Protein AF-A0A1V4RWJ4-F1 (afdb_monomer_lite)

Secondary structure (DSSP, 8-state):
----S---HHHHHHHHHHHHHHHHHHHHS-HHHHHHHHHHHHHHHTSSSHHHHHHHHHTSTT-HHHHHHHHHHHHHHHHS-HHHHHHHHHHHHHHHHHHHHHHHTSTTHHHHHHHHHHSS----------HHHHHHHHHHHHHHHHHTTS-HHHHHHHHHHHHHTT-GGGHHHHHGGGTT-GGGHHHHHHHHHHS-PPPTT--HHHHHHHHHHHHHHHHHHHHHHHHH-HHHHHHHHHTPPPPS---S-----

Sequence (253 aa):
MKISQPVDFETFSFIFLLEIIEKQGNESLSGSLREKLNRFIAFLREGENPLARIEDIARLPGTSDLSIFFSDLMDHIKDYPPENVLDQTAENARDFLNLFNELASESDWEKNVLDQLTGEKLEEKAVSFSLIDFIHTEIKQRVARCCETLEAEKQNQIDYFLSRCEKPENIEDLLKPYQEVAELGNETRLLKSLYQLPLKGDGLEEYIQNFYTRIDEFSHSLVQLSRNDPVLFKIFCKLETLPAAAPARLYYS

Structure (mmCIF, N/CA/C/O backbone):
data_AF-A0A1V4RWJ4-F1
#
_entry.id   AF-A0A1V4RWJ4-F1
#
loop_
_atom_site.group_PDB
_atom_site.id
_atom_site.type_symbol
_atom_site.label_atom_id
_atom_site.label_alt_id
_atom_site.label_comp_id
_atom_site.label_asym_id
_atom_site.label_entity_id
_atom_site.label_seq_id
_atom_site.pdbx_PDB_ins_code
_atom_site.Cartn_x
_atom_site.Cartn_y
_atom_site.Cartn_z
_atom_site.occupancy
_atom_site.B_iso_or_equiv
_atom_site.auth_seq_id
_atom_site.auth_comp_id
_atom_site.auth_asym_id
_atom_site.auth_atom_id
_atom_site.pdbx_PDB_model_num
ATOM 1 N N . MET A 1 1 ? -13.343 15.846 25.753 1.00 39.72 1 MET A N 1
ATOM 2 C CA . MET A 1 1 ? -12.504 16.851 25.062 1.00 39.72 1 MET A CA 1
ATOM 3 C C . MET A 1 1 ? -13.110 18.234 25.303 1.00 39.72 1 MET A C 1
ATOM 5 O O . MET A 1 1 ? -14.313 18.373 25.128 1.00 39.72 1 MET A O 1
ATOM 9 N N . LYS A 1 2 ? -12.355 19.242 25.769 1.00 33.75 2 LYS A N 1
ATOM 10 C CA . LYS A 1 2 ? -12.834 20.639 25.729 1.00 33.75 2 LYS A CA 1
ATOM 11 C C . LYS A 1 2 ? -12.570 21.138 24.309 1.00 33.75 2 LYS A C 1
ATOM 13 O O . LYS A 1 2 ? -11.419 21.395 23.983 1.00 33.75 2 LYS A O 1
ATOM 18 N N . ILE A 1 3 ? -13.598 21.203 23.466 1.00 39.00 3 ILE A N 1
ATOM 19 C CA . ILE A 1 3 ? -13.472 21.698 22.089 1.00 39.00 3 ILE A CA 1
ATOM 20 C C . ILE A 1 3 ? -13.256 23.217 22.173 1.00 39.00 3 ILE A C 1
ATOM 22 O O . ILE A 1 3 ? -14.199 23.982 22.349 1.00 39.00 3 ILE A O 1
ATOM 26 N N . SER A 1 4 ? -11.994 23.648 22.177 1.00 46.00 4 SER A N 1
ATOM 27 C CA . SER A 1 4 ? -11.589 25.059 22.285 1.00 46.00 4 SER A CA 1
ATOM 28 C C . SER A 1 4 ? -11.307 25.716 20.931 1.00 46.00 4 SER A C 1
ATOM 30 O O . SER A 1 4 ? -10.891 26.872 20.896 1.00 46.00 4 SER A O 1
ATOM 32 N N . GLN A 1 5 ? -11.513 24.996 19.826 1.00 50.34 5 GLN A N 1
ATOM 33 C CA . GLN A 1 5 ? -11.298 25.472 18.461 1.00 50.34 5 GLN A CA 1
ATOM 34 C C . GLN A 1 5 ? -12.474 25.067 17.559 1.00 50.34 5 GLN A C 1
ATOM 36 O O . GLN A 1 5 ? -13.067 24.013 17.792 1.00 50.34 5 GLN A O 1
ATOM 41 N N . PRO A 1 6 ? -12.838 25.895 16.563 1.00 56.34 6 PRO A N 1
ATOM 42 C CA . PRO A 1 6 ? -13.781 25.492 15.528 1.00 56.34 6 PRO A CA 1
ATOM 43 C C . PRO A 1 6 ? -13.208 24.292 14.764 1.00 56.34 6 PRO A C 1
ATOM 45 O O . PRO A 1 6 ? -12.057 24.327 14.336 1.00 56.34 6 PRO A O 1
ATOM 48 N N . VAL A 1 7 ? -14.010 23.239 14.633 1.00 69.94 7 VAL A N 1
ATOM 49 C CA . VAL A 1 7 ? -13.681 22.023 13.876 1.00 69.94 7 VAL A CA 1
ATOM 50 C C . VAL A 1 7 ? -14.433 22.034 12.548 1.00 69.94 7 VAL A C 1
ATOM 52 O O . VAL A 1 7 ? -15.527 22.601 12.469 1.00 69.94 7 VAL A O 1
ATOM 55 N N . ASP A 1 8 ? -13.843 21.441 11.512 1.00 78.00 8 ASP A N 1
ATOM 56 C CA . ASP A 1 8 ? -14.530 21.203 10.240 1.00 78.00 8 ASP A CA 1
ATOM 57 C C . ASP A 1 8 ? -15.621 20.122 10.381 1.00 78.00 8 ASP A C 1
ATOM 59 O O . ASP A 1 8 ? -15.767 19.472 11.426 1.00 78.00 8 ASP A O 1
ATOM 63 N N . PHE A 1 9 ? -16.459 19.990 9.351 1.00 77.06 9 PHE A N 1
ATOM 64 C CA . PHE A 1 9 ? -17.611 19.088 9.387 1.00 77.06 9 PHE A CA 1
ATOM 65 C C . PHE A 1 9 ? -17.178 17.619 9.419 1.00 77.06 9 PHE A C 1
ATOM 67 O O . PHE A 1 9 ? -17.822 16.796 10.069 1.00 77.06 9 PHE A O 1
ATOM 74 N N . GLU A 1 10 ? -16.066 17.301 8.770 1.00 81.06 10 GLU A N 1
ATOM 75 C CA . GLU A 1 10 ? -15.451 15.985 8.716 1.00 81.06 10 GLU A CA 1
ATOM 76 C C . GLU A 1 10 ? -15.012 15.534 10.108 1.00 81.06 10 GLU A C 1
ATOM 78 O O . GLU A 1 10 ? -15.402 14.466 10.585 1.00 81.06 10 GLU A O 1
ATOM 83 N N . THR A 1 11 ? -14.273 16.393 10.808 1.00 81.38 11 THR A N 1
ATOM 84 C CA . THR A 1 11 ? -13.826 16.156 12.180 1.00 81.38 11 THR A CA 1
ATOM 85 C C . THR A 1 11 ? -15.012 16.062 13.129 1.00 81.38 11 THR A C 1
ATOM 87 O O . THR A 1 11 ? -15.044 15.169 13.978 1.00 81.38 11 THR A O 1
ATOM 90 N N . PHE A 1 12 ? -16.016 16.933 12.980 1.00 81.12 12 PHE A N 1
ATOM 91 C CA . PHE A 1 12 ? -17.246 16.843 13.766 1.00 81.12 12 PHE A CA 1
ATOM 92 C C . PHE A 1 12 ? -17.958 15.501 13.558 1.00 81.12 12 PHE A C 1
ATOM 94 O O . PHE A 1 12 ? -18.267 14.821 14.535 1.00 81.12 12 PHE A O 1
ATOM 101 N N . SER A 1 13 ? -18.187 15.104 12.306 1.00 82.06 13 SER A N 1
ATOM 102 C CA . SER A 1 13 ? -18.925 13.886 11.952 1.00 82.06 13 SER A CA 1
ATOM 103 C C . SER A 1 13 ? -18.198 12.633 12.424 1.00 82.06 13 SER A C 1
ATOM 105 O O . SER A 1 13 ? -18.820 11.724 12.970 1.00 82.06 13 SER A O 1
ATOM 107 N N . PHE A 1 14 ? -16.870 12.613 12.298 1.00 88.06 14 PHE A N 1
ATOM 108 C CA . PHE A 1 14 ? -16.043 11.534 12.817 1.00 88.06 14 PHE A CA 1
ATOM 109 C C . PHE A 1 14 ? -16.141 11.425 14.344 1.00 88.06 14 PHE A C 1
ATOM 111 O O . PHE A 1 14 ? -16.435 10.355 14.871 1.00 88.06 14 PHE A O 1
ATOM 118 N N . ILE A 1 15 ? -15.962 12.533 15.073 1.00 85.94 15 ILE A N 1
ATOM 119 C CA . ILE A 1 15 ? -16.076 12.541 16.540 1.00 85.94 15 ILE A CA 1
ATOM 120 C C . ILE A 1 15 ? -17.481 12.115 16.977 1.00 85.94 15 ILE A C 1
ATOM 122 O O . ILE A 1 15 ? -17.616 11.316 17.906 1.00 85.94 15 ILE A O 1
ATOM 126 N N . PHE A 1 16 ? -18.513 12.610 16.296 1.00 83.94 16 PHE A N 1
ATOM 127 C CA . PHE A 1 16 ? -19.898 12.255 16.570 1.00 83.94 16 PHE A CA 1
ATOM 128 C C . PHE A 1 16 ? -20.143 10.757 16.360 1.00 83.94 16 PHE A C 1
ATOM 130 O O . PHE A 1 16 ? -20.708 10.105 17.237 1.00 83.94 16 PHE A O 1
ATOM 137 N N . LEU A 1 17 ? -19.632 10.168 15.273 1.00 90.94 17 LEU A N 1
ATOM 138 C CA . LEU A 1 17 ? -19.678 8.721 15.073 1.00 90.94 17 LEU A CA 1
ATOM 139 C C . LEU A 1 17 ? -19.013 7.971 16.235 1.00 90.94 17 LEU A C 1
ATOM 141 O O . LEU A 1 17 ? -19.603 7.028 16.758 1.00 90.94 17 LEU A O 1
ATOM 145 N N . LEU A 1 18 ? -17.825 8.394 16.677 1.00 91.88 18 LEU A N 1
ATOM 146 C CA . LEU A 1 18 ? -17.135 7.753 17.802 1.00 91.88 18 LEU A CA 1
ATOM 147 C C . LEU A 1 18 ? -17.950 7.807 19.101 1.00 91.88 18 LEU A C 1
ATOM 149 O O . LEU A 1 18 ? -17.935 6.851 19.871 1.00 91.88 18 LEU A O 1
ATOM 153 N N . GLU A 1 19 ? -18.667 8.902 19.364 1.00 88.00 19 GLU A N 1
ATOM 154 C CA . GLU A 1 19 ? -19.597 8.995 20.499 1.00 88.00 19 GLU A CA 1
ATOM 155 C C . GLU A 1 19 ? -20.757 8.001 20.381 1.00 88.00 19 GLU A C 1
ATOM 157 O O . GLU A 1 19 ? -21.121 7.352 21.367 1.00 88.00 19 GLU A O 1
ATOM 162 N N . ILE A 1 20 ? -21.321 7.840 19.182 1.00 91.19 20 ILE A N 1
ATOM 163 C CA . ILE A 1 20 ? -22.395 6.872 18.943 1.00 91.19 20 ILE A CA 1
ATOM 164 C C . ILE A 1 20 ? -21.881 5.433 19.076 1.00 91.19 20 ILE A C 1
ATOM 166 O O . ILE A 1 20 ? -22.548 4.625 19.726 1.00 91.19 20 ILE A O 1
ATOM 170 N N . ILE A 1 21 ? -20.698 5.119 18.538 1.00 94.69 21 ILE A N 1
ATOM 171 C CA . ILE A 1 21 ? -20.039 3.814 18.699 1.00 94.69 21 ILE A CA 1
ATOM 172 C C . ILE A 1 21 ? -19.807 3.518 20.182 1.00 94.69 21 ILE A C 1
ATOM 174 O O . ILE A 1 21 ? -20.179 2.447 20.657 1.00 94.69 21 ILE A O 1
ATOM 178 N N . GLU A 1 22 ? -19.228 4.460 20.931 1.00 93.19 22 GLU A N 1
ATOM 179 C CA . GLU A 1 22 ? -18.964 4.301 22.365 1.00 93.19 22 GLU A CA 1
ATOM 180 C C . GLU A 1 22 ? -20.259 4.017 23.131 1.00 93.19 22 GLU A C 1
ATOM 182 O O . GLU A 1 22 ? -20.331 3.088 23.939 1.00 93.19 22 GLU A O 1
ATOM 187 N N . LYS A 1 23 ? -21.318 4.785 22.852 1.00 92.31 23 LYS A N 1
ATOM 188 C CA . LYS A 1 23 ? -22.624 4.596 23.482 1.00 92.31 23 LYS A CA 1
ATOM 189 C C . LYS A 1 23 ? -23.214 3.220 23.161 1.00 92.31 23 LYS A C 1
ATOM 191 O O . LYS A 1 23 ? -23.555 2.482 24.083 1.00 92.31 23 LYS A O 1
ATOM 196 N N . GLN A 1 24 ? -23.305 2.861 21.880 1.00 94.31 24 GLN A N 1
ATOM 197 C CA . GLN A 1 24 ? -23.876 1.581 21.450 1.00 94.31 24 GLN A CA 1
ATOM 198 C C . GLN A 1 24 ? -23.046 0.389 21.955 1.00 94.31 24 GLN A C 1
ATOM 200 O O . GLN A 1 24 ? -23.603 -0.616 22.401 1.00 94.31 24 GLN A O 1
ATOM 205 N N . GLY A 1 25 ? -21.717 0.496 21.956 1.00 92.44 25 GLY A N 1
ATOM 206 C CA . GLY A 1 25 ? -20.817 -0.541 22.457 1.00 92.44 25 GLY A CA 1
ATOM 207 C C . GLY A 1 25 ? -20.915 -0.738 23.972 1.00 92.44 25 GLY A C 1
ATOM 208 O O . GLY A 1 25 ? -20.915 -1.871 24.455 1.00 92.44 25 GLY A O 1
ATOM 209 N N . ASN A 1 26 ? -21.096 0.345 24.735 1.00 90.88 26 ASN A N 1
ATOM 210 C CA . ASN A 1 26 ? -21.364 0.273 26.175 1.00 90.88 26 ASN A CA 1
ATOM 211 C C . ASN A 1 26 ? -22.711 -0.399 26.504 1.00 90.88 26 ASN A C 1
ATOM 213 O O . ASN A 1 26 ? -22.878 -0.931 27.603 1.00 90.88 26 ASN A O 1
ATOM 217 N N . GLU A 1 27 ? -23.670 -0.399 25.582 1.00 91.19 27 GLU A N 1
ATOM 218 C CA . GLU A 1 27 ? -24.966 -1.067 25.754 1.00 91.19 27 GLU A CA 1
ATOM 219 C C . GLU A 1 27 ? -24.931 -2.540 25.306 1.00 91.19 27 GLU A C 1
ATOM 221 O O . GLU A 1 27 ? -25.626 -3.368 25.895 1.00 91.19 27 GLU A O 1
ATOM 226 N N . SER A 1 28 ? -24.103 -2.885 24.313 1.00 88.88 28 SER A N 1
ATOM 227 C CA . SER A 1 28 ? -24.157 -4.181 23.613 1.00 88.88 28 SER A CA 1
ATOM 228 C C . SER A 1 28 ? -22.991 -5.141 23.887 1.00 88.88 28 SER A C 1
ATOM 230 O O . SER A 1 28 ? -23.182 -6.355 23.814 1.00 88.88 28 SER A O 1
ATOM 232 N N . LEU A 1 29 ? -21.797 -4.647 24.230 1.00 88.50 29 LEU A N 1
ATOM 233 C CA . LEU A 1 29 ? -20.597 -5.481 24.371 1.00 88.50 29 LEU A CA 1
ATOM 234 C C . LEU A 1 29 ? -20.357 -5.941 25.816 1.00 88.50 29 LEU A C 1
ATOM 236 O O . LEU A 1 29 ? -20.719 -5.269 26.792 1.00 88.50 29 LEU A O 1
ATOM 240 N N . SER A 1 30 ? -19.680 -7.088 25.945 1.00 87.00 30 SER A N 1
ATOM 241 C CA . SER A 1 30 ? -19.214 -7.638 27.225 1.00 87.00 30 SER A CA 1
ATOM 242 C C . SER A 1 30 ? -18.157 -6.737 27.882 1.00 87.00 30 SER A C 1
ATOM 244 O O . SER A 1 30 ? -17.512 -5.941 27.207 1.00 87.00 30 SER A O 1
ATOM 246 N N . GLY A 1 31 ? -17.950 -6.856 29.201 1.00 83.94 31 GLY A N 1
ATOM 247 C CA . GLY A 1 31 ? -17.072 -5.949 29.962 1.00 83.94 31 GLY A CA 1
ATOM 248 C C . GLY A 1 31 ? -15.647 -5.828 29.405 1.00 83.94 31 GLY A C 1
ATOM 249 O O . GLY A 1 31 ? -15.180 -4.719 29.171 1.00 83.94 31 GLY A O 1
ATOM 250 N N . SER A 1 32 ? -14.992 -6.954 29.101 1.00 83.69 32 SER A N 1
ATOM 251 C CA . SER A 1 32 ? -13.637 -6.941 28.528 1.00 83.69 32 SER A CA 1
ATOM 252 C C . SER A 1 32 ? -13.605 -6.318 27.128 1.00 83.69 32 SER A C 1
ATOM 254 O O . SER A 1 32 ? -12.740 -5.499 26.831 1.00 83.69 32 SER A O 1
ATOM 256 N N . LEU A 1 33 ? -14.568 -6.658 26.268 1.00 84.94 33 LEU A N 1
ATOM 257 C CA . LEU A 1 33 ? -14.615 -6.131 24.904 1.00 84.94 33 LEU A CA 1
ATOM 258 C C . LEU A 1 33 ? -14.965 -4.634 24.872 1.00 84.94 33 LEU A C 1
ATOM 260 O O . LEU A 1 33 ? -14.441 -3.881 24.058 1.00 84.94 33 LEU A O 1
ATOM 264 N N . ARG A 1 34 ? -15.793 -4.189 25.814 1.00 89.44 34 ARG A N 1
ATOM 265 C CA . ARG A 1 34 ? -16.132 -2.784 26.038 1.00 89.44 34 ARG A CA 1
ATOM 266 C C . ARG A 1 34 ? -14.928 -1.963 26.491 1.00 89.44 34 ARG A C 1
ATOM 268 O O . ARG A 1 34 ? -14.715 -0.872 25.979 1.00 89.44 34 ARG A O 1
ATOM 275 N N . GLU A 1 35 ? -14.123 -2.473 27.421 1.00 85.31 35 GLU A N 1
ATOM 276 C CA . GLU A 1 35 ? -12.886 -1.799 27.843 1.00 85.31 35 GLU A CA 1
ATOM 277 C C . GLU A 1 35 ? -11.916 -1.616 26.670 1.00 85.31 35 GLU A C 1
ATOM 279 O O . GLU A 1 35 ? -11.331 -0.544 26.505 1.00 85.31 35 GLU A O 1
ATOM 284 N N . LYS A 1 36 ? -11.796 -2.638 25.817 1.00 84.19 36 LYS A N 1
ATOM 285 C CA . LYS A 1 36 ? -10.998 -2.584 24.586 1.00 84.19 36 LYS A CA 1
ATOM 286 C C . LYS A 1 36 ? -11.522 -1.540 23.607 1.00 84.19 36 LYS A C 1
ATOM 288 O O . LYS A 1 36 ? -10.743 -0.725 23.120 1.00 84.19 36 LYS A O 1
ATOM 293 N N . LEU A 1 37 ? -12.831 -1.534 23.362 1.00 89.44 37 LEU A N 1
ATOM 294 C CA . LEU A 1 37 ? -13.477 -0.536 22.516 1.00 89.44 37 LEU A CA 1
ATOM 295 C C . LEU A 1 37 ? -13.203 0.881 23.031 1.00 89.44 37 LEU A C 1
ATOM 297 O O . LEU A 1 37 ? -12.791 1.747 22.268 1.00 89.44 37 LEU A O 1
ATOM 301 N N . ASN A 1 38 ? -13.374 1.114 24.331 1.00 88.69 38 ASN A N 1
ATOM 302 C CA . ASN A 1 38 ? -13.175 2.435 24.921 1.00 88.69 38 ASN A CA 1
ATOM 303 C C . ASN A 1 38 ? -11.711 2.894 24.814 1.00 88.69 38 ASN A C 1
ATOM 305 O O . ASN A 1 38 ? -11.460 4.063 24.528 1.00 88.69 38 ASN A O 1
ATOM 309 N N . ARG A 1 39 ? -10.741 1.980 24.972 1.00 86.00 39 ARG A N 1
ATOM 310 C CA . ARG A 1 39 ? -9.314 2.253 24.710 1.00 86.00 39 ARG A CA 1
ATOM 311 C C . ARG A 1 39 ? -9.067 2.631 23.247 1.00 86.00 39 ARG A C 1
ATOM 313 O O . ARG A 1 39 ? -8.374 3.609 22.983 1.00 86.00 39 ARG A O 1
ATOM 320 N N . PHE A 1 40 ? -9.665 1.898 22.312 1.00 87.94 40 PHE A N 1
ATOM 321 C CA . PHE A 1 40 ? -9.550 2.165 20.878 1.00 87.94 40 PHE A CA 1
ATOM 322 C C . PHE A 1 40 ? -10.163 3.520 20.481 1.00 87.94 40 PHE A C 1
ATOM 324 O O . PHE A 1 40 ? -9.548 4.306 19.764 1.00 87.94 40 PHE A O 1
ATOM 331 N N . ILE A 1 41 ? -11.345 3.846 21.008 1.00 89.94 41 ILE A N 1
ATOM 332 C CA . ILE A 1 41 ? -12.005 5.137 20.777 1.00 89.94 41 ILE A CA 1
ATOM 333 C C . ILE A 1 41 ? -11.206 6.288 21.391 1.00 89.94 41 ILE A C 1
ATOM 335 O O . ILE A 1 41 ? -11.093 7.350 20.778 1.00 89.94 41 ILE A O 1
ATOM 339 N N . ALA A 1 42 ? -10.642 6.099 22.587 1.00 86.56 42 ALA A N 1
ATOM 340 C CA . ALA A 1 42 ? -9.780 7.100 23.207 1.00 86.56 42 ALA A CA 1
ATOM 341 C C . ALA A 1 42 ? -8.569 7.411 22.317 1.00 86.56 42 ALA A C 1
ATOM 343 O O . ALA A 1 42 ? -8.324 8.579 22.026 1.00 86.56 42 ALA A O 1
ATOM 344 N N . PHE A 1 43 ? -7.901 6.378 21.794 1.00 86.50 43 PHE A N 1
ATOM 345 C CA . PHE A 1 43 ? -6.808 6.531 20.834 1.00 86.50 43 PHE A CA 1
ATOM 346 C C . PHE A 1 43 ? -7.225 7.354 19.599 1.00 86.50 43 PHE A C 1
ATOM 348 O O . PHE A 1 43 ? -6.561 8.330 19.242 1.00 86.50 43 PHE A O 1
ATOM 355 N N . LEU A 1 44 ? -8.366 7.021 18.985 1.00 87.69 44 LEU A N 1
ATOM 356 C CA . LEU A 1 44 ? -8.883 7.743 17.817 1.00 87.69 44 LEU A CA 1
ATOM 357 C C . LEU A 1 44 ? -9.182 9.222 18.105 1.00 87.69 44 LEU A C 1
ATOM 359 O O . LEU A 1 44 ? -9.013 10.070 17.231 1.00 87.69 44 LEU A O 1
ATOM 363 N N . ARG A 1 45 ? -9.599 9.553 19.331 1.00 84.50 45 ARG A N 1
ATOM 364 C CA . ARG A 1 45 ? -9.896 10.933 19.753 1.00 84.50 45 ARG A CA 1
ATOM 365 C C . ARG A 1 45 ? -8.657 11.766 20.071 1.00 84.50 45 ARG A C 1
ATOM 367 O O . ARG A 1 45 ? -8.751 12.988 20.102 1.00 84.50 45 ARG A O 1
ATOM 374 N N . GLU A 1 46 ? -7.516 11.139 20.336 1.00 80.38 46 GLU A N 1
ATOM 375 C CA . GLU A 1 46 ? -6.274 11.830 20.703 1.00 80.38 46 GLU A CA 1
ATOM 376 C C . GLU A 1 46 ? -5.488 12.354 19.488 1.00 80.38 46 GLU A C 1
ATOM 378 O O . GLU A 1 46 ? -4.386 12.876 19.644 1.00 80.38 46 GLU A O 1
ATOM 383 N N . GLY A 1 47 ? -5.982 12.161 18.262 1.00 68.69 47 GLY A N 1
ATOM 384 C CA . GLY A 1 47 ? -5.321 12.619 17.034 1.00 68.69 47 GLY A CA 1
ATOM 385 C C . GLY A 1 47 ? -5.444 14.111 16.772 1.00 68.69 47 GLY A C 1
ATOM 386 O O . GLY A 1 47 ? -6.394 14.747 17.216 1.00 68.69 47 GLY A O 1
ATOM 387 N N . GLU A 1 48 ? -4.507 14.656 15.992 1.00 71.75 48 GLU A N 1
ATOM 388 C CA . GLU A 1 48 ? -4.633 16.019 15.456 1.00 71.75 48 GLU A CA 1
ATOM 389 C C . GLU A 1 48 ? -5.808 16.128 14.473 1.00 71.75 48 GLU A C 1
ATOM 391 O O . GLU A 1 48 ? -6.493 17.147 14.441 1.00 71.75 48 GLU A O 1
ATOM 396 N N . ASN A 1 49 ? -6.060 15.070 13.693 1.00 80.50 49 ASN A N 1
ATOM 397 C CA . ASN A 1 49 ? -7.205 14.944 12.797 1.00 80.50 49 ASN A CA 1
ATOM 398 C C . ASN A 1 49 ? -7.601 13.458 12.610 1.00 80.50 49 ASN A C 1
ATOM 400 O O . ASN A 1 49 ? -6.787 12.573 12.905 1.00 80.50 49 ASN A O 1
ATOM 404 N N . PRO A 1 50 ? -8.823 13.167 12.115 1.00 81.94 50 PRO A N 1
ATOM 405 C CA . PRO A 1 50 ? -9.296 11.798 11.896 1.00 81.94 50 PRO A CA 1
ATOM 406 C C . PRO A 1 50 ? -8.396 10.957 10.984 1.00 81.94 50 PRO A C 1
ATOM 408 O O . PRO A 1 50 ? -8.094 9.812 11.308 1.00 81.94 50 PRO A O 1
ATOM 411 N N . LEU A 1 51 ? -7.924 11.530 9.871 1.00 85.75 51 LEU A N 1
ATOM 412 C CA . LEU A 1 51 ? -7.137 10.809 8.864 1.00 85.75 51 LEU A CA 1
ATOM 413 C C . LEU A 1 51 ? -5.801 10.318 9.425 1.00 85.75 51 LEU A C 1
ATOM 415 O O . LEU A 1 51 ? -5.446 9.165 9.214 1.00 85.75 51 LEU A O 1
ATOM 419 N N . ALA A 1 52 ? -5.111 11.141 10.217 1.00 83.44 52 ALA A N 1
ATOM 420 C CA . ALA A 1 52 ? -3.854 10.762 10.856 1.00 83.44 52 ALA A CA 1
ATOM 421 C C . ALA A 1 52 ? -4.014 9.518 11.748 1.00 83.44 52 ALA A C 1
ATOM 423 O O . ALA A 1 52 ? -3.162 8.634 11.749 1.00 83.44 52 ALA A O 1
ATOM 424 N N . ARG A 1 53 ? -5.134 9.404 12.474 1.00 85.19 53 ARG A N 1
ATOM 425 C CA . ARG A 1 53 ? -5.406 8.228 13.317 1.00 85.19 53 ARG A CA 1
ATOM 426 C C . ARG A 1 53 ? -5.822 7.004 12.519 1.00 85.19 53 ARG A C 1
ATOM 428 O O . ARG A 1 53 ? -5.469 5.892 12.902 1.00 85.19 53 ARG A O 1
ATOM 435 N N . ILE A 1 54 ? -6.536 7.195 11.416 1.00 86.69 54 ILE A N 1
ATOM 436 C CA . ILE A 1 54 ? -6.867 6.110 10.486 1.00 86.69 54 ILE A CA 1
ATOM 437 C C . ILE A 1 54 ? -5.586 5.557 9.846 1.00 86.69 54 ILE A C 1
ATOM 439 O O . ILE A 1 54 ? -5.421 4.342 9.769 1.00 86.69 54 ILE A O 1
ATOM 443 N N . GLU A 1 55 ? -4.642 6.424 9.472 1.00 85.00 55 GLU A N 1
ATOM 444 C CA . GLU A 1 55 ? -3.321 6.015 8.984 1.00 85.00 55 GLU A CA 1
ATOM 445 C C . GLU A 1 55 ? -2.516 5.253 10.040 1.00 85.00 55 GLU A C 1
ATOM 447 O O . GLU A 1 55 ? -1.908 4.231 9.722 1.00 85.00 55 GLU A O 1
ATOM 452 N N . ASP A 1 56 ? -2.519 5.717 11.294 1.00 84.19 56 ASP A N 1
ATOM 453 C CA . ASP A 1 56 ? -1.862 5.003 12.393 1.00 84.19 56 ASP A CA 1
ATOM 454 C C . ASP A 1 56 ? -2.443 3.589 12.554 1.00 84.19 56 ASP A C 1
ATOM 456 O O . ASP A 1 56 ? -1.691 2.628 12.719 1.00 84.19 56 ASP A O 1
ATOM 460 N N . ILE A 1 57 ? -3.770 3.443 12.444 1.00 85.19 57 ILE A N 1
ATOM 461 C CA . ILE A 1 57 ? -4.438 2.136 12.457 1.00 85.19 57 ILE A CA 1
ATOM 462 C C . ILE A 1 57 ? -4.005 1.299 11.256 1.00 85.19 57 ILE A C 1
ATOM 464 O O . ILE A 1 57 ? -3.689 0.130 11.442 1.00 85.19 57 ILE A O 1
ATOM 468 N N . ALA A 1 58 ? -3.953 1.863 10.047 1.00 84.88 58 ALA A N 1
ATOM 469 C CA . ALA A 1 58 ? -3.595 1.138 8.823 1.00 84.88 58 ALA A CA 1
ATOM 470 C C . ALA A 1 58 ? -2.179 0.533 8.862 1.00 84.88 58 ALA A C 1
ATOM 472 O O . ALA A 1 58 ? -1.887 -0.436 8.162 1.00 84.88 58 ALA A O 1
ATOM 473 N N . ARG A 1 59 ? -1.285 1.101 9.679 1.00 80.81 59 ARG A N 1
ATOM 474 C CA . ARG A 1 59 ? 0.093 0.618 9.853 1.00 80.81 59 ARG A CA 1
ATOM 475 C C . ARG A 1 59 ? 0.195 -0.606 10.763 1.00 80.81 59 ARG A C 1
ATOM 477 O O . ARG A 1 59 ? 1.259 -1.227 10.809 1.00 80.81 59 ARG A O 1
ATOM 484 N N . LEU A 1 60 ? -0.865 -0.950 11.494 1.00 79.31 60 LEU A N 1
ATOM 485 C CA . LEU A 1 60 ? -0.859 -2.087 12.405 1.00 79.31 60 LEU A CA 1
ATOM 486 C C . LEU A 1 60 ? -1.258 -3.384 11.677 1.00 79.31 60 LEU A C 1
ATOM 488 O O . LEU A 1 60 ? -2.165 -3.396 10.846 1.00 79.31 60 LEU A O 1
ATOM 492 N N . PRO A 1 61 ? -0.594 -4.515 11.962 1.00 73.94 61 PRO A N 1
ATOM 493 C CA . PRO A 1 61 ? -1.027 -5.802 11.432 1.00 73.94 61 PRO A CA 1
ATOM 494 C C . PRO A 1 61 ? -2.426 -6.180 11.943 1.00 73.94 61 PRO A C 1
ATOM 496 O O . PRO A 1 61 ? -2.689 -6.109 13.142 1.00 73.94 61 PRO A O 1
ATOM 499 N N . GLY A 1 62 ? -3.302 -6.639 11.043 1.00 77.19 62 GLY A N 1
ATOM 500 C CA . GLY A 1 62 ? -4.637 -7.140 11.405 1.00 77.19 62 GLY A CA 1
ATOM 501 C C . GLY A 1 62 ? -5.699 -6.060 11.636 1.00 77.19 62 GLY A C 1
ATOM 502 O O . GLY A 1 62 ? -6.755 -6.346 12.189 1.00 77.19 62 GLY A O 1
ATOM 503 N N . THR A 1 63 ? -5.443 -4.815 11.237 1.00 83.12 63 THR A N 1
ATOM 504 C CA . THR A 1 63 ? -6.399 -3.694 11.338 1.00 83.12 63 THR A CA 1
ATOM 505 C C . THR A 1 63 ? -6.779 -3.112 9.976 1.00 83.12 63 THR A C 1
ATOM 507 O O . THR A 1 63 ? -7.409 -2.053 9.925 1.00 83.12 63 THR A O 1
ATOM 510 N N . SER A 1 64 ? -6.436 -3.799 8.876 1.00 83.31 64 SER A N 1
ATOM 511 C CA . SER A 1 64 ? -6.750 -3.370 7.504 1.00 83.31 64 SER A CA 1
ATOM 512 C C . SER A 1 64 ? -8.222 -3.014 7.357 1.00 83.31 64 SER A C 1
ATOM 514 O O . SER A 1 64 ? -8.545 -1.929 6.887 1.00 83.31 64 SER A O 1
ATOM 516 N N . ASP A 1 65 ? -9.104 -3.871 7.855 1.00 86.19 65 ASP A N 1
ATOM 517 C CA . ASP A 1 65 ? -10.544 -3.733 7.649 1.00 86.19 65 ASP A CA 1
ATOM 518 C C . ASP A 1 65 ? -11.109 -2.543 8.432 1.00 86.19 65 ASP A C 1
ATOM 520 O O . ASP A 1 65 ? -11.975 -1.830 7.935 1.00 86.19 65 ASP A O 1
ATOM 524 N N . LEU A 1 66 ? -10.552 -2.254 9.615 1.00 89.12 66 LEU A N 1
ATOM 525 C CA . LEU A 1 66 ? -10.893 -1.053 10.385 1.00 89.12 66 LEU A CA 1
ATOM 526 C C . LEU A 1 66 ? -10.417 0.213 9.674 1.00 89.12 66 LEU A C 1
ATOM 528 O O . LEU A 1 66 ? -11.144 1.202 9.635 1.00 89.12 66 LEU A O 1
ATOM 532 N N . SER A 1 67 ? -9.203 0.191 9.115 1.00 88.75 67 SER A N 1
ATOM 533 C CA . SER A 1 67 ? -8.684 1.340 8.372 1.00 88.75 67 SER A CA 1
ATOM 534 C C . SER A 1 67 ? -9.487 1.606 7.100 1.00 88.75 67 SER A C 1
ATOM 536 O O . SER A 1 67 ? -9.856 2.750 6.863 1.00 88.75 67 SER A O 1
ATOM 538 N N . ILE A 1 68 ? -9.849 0.556 6.354 1.00 87.69 68 ILE A N 1
ATOM 539 C CA . ILE A 1 68 ? -10.695 0.645 5.158 1.00 87.69 68 ILE A CA 1
ATOM 540 C C . ILE A 1 68 ? -12.070 1.193 5.538 1.00 87.69 68 ILE A C 1
ATOM 542 O O . ILE A 1 68 ? -12.509 2.171 4.946 1.00 87.69 68 ILE A O 1
ATOM 546 N N . PHE A 1 69 ? -12.701 0.641 6.581 1.00 92.50 69 PHE A N 1
ATOM 547 C CA . PHE A 1 69 ? -13.999 1.113 7.062 1.00 92.50 69 PHE A CA 1
ATOM 548 C C . PHE A 1 69 ? -13.995 2.621 7.345 1.00 92.50 69 PHE A C 1
ATOM 550 O O . PHE A 1 69 ? -14.880 3.349 6.896 1.00 92.50 69 PHE A O 1
ATOM 557 N N . PHE A 1 70 ? -12.995 3.112 8.082 1.00 91.88 70 PHE A N 1
ATOM 558 C CA . PHE A 1 70 ? -12.928 4.535 8.394 1.00 91.88 70 PHE A CA 1
ATOM 559 C C . PHE A 1 70 ? -12.530 5.395 7.191 1.00 91.88 70 PHE A C 1
ATOM 561 O O . PHE A 1 70 ? -13.030 6.510 7.082 1.00 91.88 70 PHE A O 1
ATOM 568 N N . SER A 1 71 ? -11.669 4.913 6.292 1.00 88.75 71 SER A N 1
ATOM 569 C CA . SER A 1 71 ? -11.344 5.617 5.047 1.00 88.75 71 SER A CA 1
ATOM 570 C C . SER A 1 71 ? -12.579 5.794 4.164 1.00 88.75 71 SER A C 1
ATOM 572 O O . SER A 1 71 ? -12.892 6.924 3.794 1.00 88.75 71 SER A O 1
ATOM 574 N N . ASP A 1 72 ? -13.333 4.719 3.927 1.00 88.75 72 ASP A N 1
ATOM 575 C CA . ASP A 1 72 ? -14.566 4.748 3.133 1.00 88.75 72 ASP A CA 1
ATOM 576 C C . ASP A 1 72 ? -15.605 5.690 3.756 1.00 88.75 72 ASP A C 1
ATOM 578 O O . ASP A 1 72 ? -16.263 6.468 3.063 1.00 88.75 72 ASP A O 1
ATOM 582 N N . LEU A 1 73 ? -15.7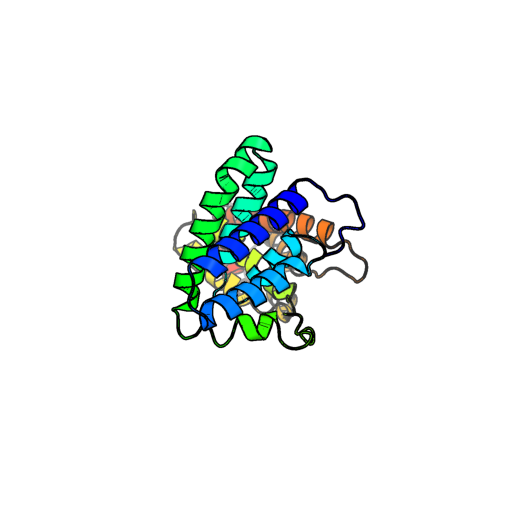23 5.674 5.088 1.00 90.06 73 LEU A N 1
ATOM 583 C CA . LEU A 1 73 ? -16.584 6.597 5.818 1.00 90.06 73 LEU A 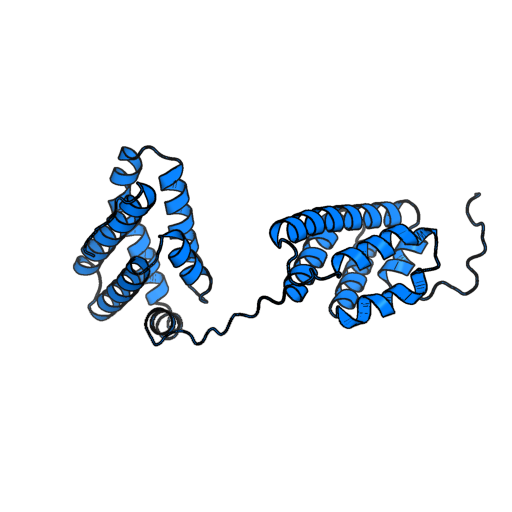CA 1
ATOM 584 C C . LEU A 1 73 ? -16.140 8.056 5.636 1.00 90.06 73 LEU A C 1
ATOM 586 O O . LEU A 1 73 ? -16.979 8.926 5.415 1.00 90.06 73 LEU A O 1
ATOM 590 N N . MET A 1 74 ? -14.841 8.347 5.733 1.00 89.88 74 MET A N 1
ATOM 591 C CA . MET A 1 74 ? -14.325 9.707 5.559 1.00 89.88 74 MET A CA 1
ATOM 592 C C . MET A 1 74 ? -14.550 10.231 4.141 1.00 89.88 74 MET A C 1
ATOM 594 O O . MET A 1 74 ? -14.825 11.420 3.976 1.00 89.88 74 MET A O 1
ATOM 598 N N . ASP A 1 75 ? -14.478 9.366 3.133 1.00 87.00 75 ASP A N 1
ATOM 599 C CA . ASP A 1 75 ? -14.803 9.732 1.756 1.00 87.00 75 ASP A CA 1
ATOM 600 C C . ASP A 1 75 ? -16.313 9.951 1.581 1.00 87.00 75 ASP A C 1
ATOM 602 O O . ASP A 1 75 ? -16.729 10.961 1.012 1.00 87.00 75 ASP A O 1
ATOM 606 N N . HIS A 1 76 ? -17.152 9.115 2.201 1.00 85.00 76 HIS A N 1
ATOM 607 C CA . HIS A 1 76 ? -18.600 9.338 2.243 1.00 85.00 76 HIS A CA 1
ATOM 608 C C . HIS A 1 76 ? -18.953 10.687 2.895 1.00 85.00 76 HIS A C 1
ATOM 610 O O . HIS A 1 76 ? -19.795 11.425 2.389 1.00 85.00 76 HIS A O 1
ATOM 616 N N . ILE A 1 77 ? -18.295 11.058 3.997 1.00 83.19 77 ILE A N 1
ATOM 617 C CA . ILE A 1 77 ? -18.551 12.336 4.677 1.00 83.19 77 ILE A CA 1
ATOM 618 C C . ILE A 1 77 ? -18.256 13.537 3.759 1.00 83.19 77 ILE A C 1
ATOM 620 O O . ILE A 1 77 ? -18.945 14.552 3.854 1.00 83.19 77 ILE A O 1
ATOM 624 N N . LYS A 1 78 ? -17.269 13.425 2.860 1.00 82.69 78 LYS A N 1
ATOM 625 C CA . LYS A 1 78 ? -16.917 14.485 1.900 1.00 82.69 78 LYS A CA 1
ATOM 626 C C . LYS A 1 78 ? -17.890 14.568 0.726 1.00 82.69 78 LYS A C 1
ATOM 628 O O . LYS A 1 78 ? -18.197 15.666 0.264 1.00 82.69 78 LYS A O 1
ATOM 633 N N . ASP A 1 79 ? -18.355 13.420 0.242 1.00 82.25 79 ASP A N 1
ATOM 634 C CA . ASP A 1 79 ? -19.122 13.331 -1.003 1.00 82.25 79 ASP A CA 1
ATOM 635 C C . ASP A 1 79 ? -20.631 13.552 -0.815 1.00 82.25 79 ASP A C 1
ATOM 637 O O . ASP A 1 79 ? -21.348 13.817 -1.786 1.00 82.25 79 ASP A O 1
ATOM 641 N N . TYR A 1 80 ? -21.134 13.467 0.421 1.00 76.69 80 TYR A N 1
ATOM 642 C CA . TYR A 1 80 ? -22.566 13.516 0.714 1.00 76.69 80 TYR A CA 1
ATOM 643 C C . TYR A 1 80 ? -22.985 14.753 1.525 1.00 76.69 80 TYR A C 1
ATOM 645 O O . TYR A 1 80 ? -22.219 15.278 2.332 1.00 76.69 80 TYR A O 1
ATOM 653 N N . PRO A 1 81 ? -24.240 15.224 1.364 1.00 76.56 81 PRO A N 1
ATOM 654 C CA . PRO A 1 81 ? -24.788 16.292 2.193 1.00 76.56 81 PRO A CA 1
ATOM 655 C C . PRO A 1 81 ? -24.765 15.941 3.692 1.00 76.56 81 PRO A C 1
ATOM 657 O O . PRO A 1 81 ? -25.090 14.803 4.043 1.00 76.56 81 PRO A O 1
ATOM 660 N N . PRO A 1 82 ? -24.504 16.917 4.585 1.00 72.81 82 PRO A N 1
ATOM 661 C CA . PRO A 1 82 ? -24.428 16.699 6.030 1.00 72.81 82 PRO A CA 1
ATOM 662 C C . PRO A 1 82 ? -25.598 15.933 6.651 1.00 72.81 82 PRO A C 1
ATOM 664 O O . PRO A 1 82 ? -25.402 15.089 7.517 1.00 72.81 82 PRO A O 1
ATOM 667 N N . GLU A 1 83 ? -26.819 16.209 6.201 1.00 75.19 83 GLU A N 1
ATOM 668 C CA . GLU A 1 83 ? -28.043 15.570 6.699 1.00 75.19 83 GLU A CA 1
ATOM 669 C C . GLU A 1 83 ? -28.013 14.049 6.471 1.00 75.19 83 GLU A C 1
ATOM 671 O O . GLU A 1 83 ? -28.272 13.278 7.391 1.00 75.19 83 GLU A O 1
ATOM 676 N N . ASN A 1 84 ? -27.573 13.615 5.285 1.00 77.06 84 ASN A N 1
ATOM 677 C CA . ASN A 1 84 ? -27.484 12.196 4.931 1.00 77.06 84 ASN A CA 1
ATOM 678 C C . ASN A 1 84 ? -26.398 11.473 5.738 1.00 77.06 84 ASN A C 1
ATOM 680 O O . ASN A 1 84 ? -26.591 10.335 6.163 1.00 77.06 84 ASN A O 1
ATOM 684 N N . VAL A 1 85 ? -25.264 12.144 5.963 1.00 77.00 85 VAL A N 1
ATOM 685 C CA . VAL A 1 85 ? -24.154 11.621 6.773 1.00 77.00 85 VAL A CA 1
ATOM 686 C C . VAL A 1 85 ? -24.615 11.366 8.213 1.00 77.00 85 VAL A C 1
ATOM 688 O O . VAL A 1 85 ? -24.339 10.313 8.797 1.00 77.00 85 VAL A O 1
ATOM 691 N N . LEU A 1 86 ? -25.362 12.312 8.786 1.00 76.50 86 LEU A N 1
ATOM 692 C CA . LEU A 1 86 ? -25.878 12.199 10.149 1.00 76.50 86 LEU A CA 1
ATOM 693 C C . LEU A 1 86 ? -26.951 11.108 10.273 1.00 76.50 86 LEU A C 1
ATOM 695 O O . LEU A 1 86 ? -26.928 10.353 11.246 1.00 76.50 86 LEU A O 1
ATOM 699 N N . ASP A 1 87 ? -27.829 10.966 9.278 1.00 84.44 87 ASP A N 1
ATOM 700 C CA . ASP A 1 87 ? -28.877 9.937 9.267 1.00 84.44 87 ASP A CA 1
ATOM 701 C C . ASP A 1 87 ? -28.302 8.508 9.248 1.00 84.44 87 ASP A C 1
ATOM 703 O O . ASP A 1 87 ? -28.840 7.610 9.900 1.00 84.44 87 ASP A O 1
ATOM 707 N N . GLN A 1 88 ? -27.171 8.296 8.568 1.00 87.88 88 GLN A N 1
ATOM 708 C CA . GLN A 1 88 ? -26.505 6.989 8.482 1.00 87.88 88 GLN A CA 1
ATOM 709 C C . GLN A 1 88 ? -25.573 6.689 9.664 1.00 87.88 88 GLN A C 1
ATOM 711 O O . GLN A 1 88 ? -25.157 5.547 9.860 1.00 87.88 88 GLN A O 1
ATOM 716 N N . THR A 1 89 ? -25.265 7.682 10.505 1.00 85.88 89 THR A N 1
ATOM 717 C CA . THR A 1 89 ? -24.266 7.550 11.581 1.00 85.88 89 THR A CA 1
ATOM 718 C C . THR A 1 89 ? -24.582 6.397 12.542 1.00 85.88 89 THR A C 1
ATOM 720 O O . THR A 1 89 ? -23.682 5.686 12.988 1.00 85.88 89 THR A O 1
ATOM 723 N N . ALA A 1 90 ? -25.859 6.173 12.863 1.00 87.75 90 ALA A N 1
ATOM 724 C CA . ALA A 1 90 ? -26.257 5.103 13.777 1.00 87.75 90 ALA A CA 1
ATOM 725 C C . ALA A 1 90 ? -26.082 3.695 13.184 1.00 87.75 90 ALA A C 1
ATOM 727 O O . ALA A 1 90 ? -25.808 2.758 13.938 1.00 87.75 90 ALA A O 1
ATOM 728 N N . GLU A 1 91 ? -26.264 3.552 11.870 1.00 92.00 91 GLU A N 1
ATOM 729 C CA . GLU A 1 91 ? -26.061 2.302 11.134 1.00 92.00 91 GLU A CA 1
ATOM 730 C C . GLU A 1 91 ? -24.569 2.018 10.970 1.00 92.00 91 GLU A C 1
ATOM 732 O O . GLU A 1 91 ? -24.111 0.967 11.406 1.00 92.00 91 GLU A O 1
ATOM 737 N N . ASN A 1 92 ? -23.792 3.015 10.538 1.00 92.38 92 ASN A N 1
ATOM 738 C CA . ASN A 1 92 ? -22.332 2.924 10.453 1.00 92.38 92 ASN A CA 1
ATOM 739 C C . ASN A 1 92 ? -21.701 2.544 11.803 1.00 92.38 9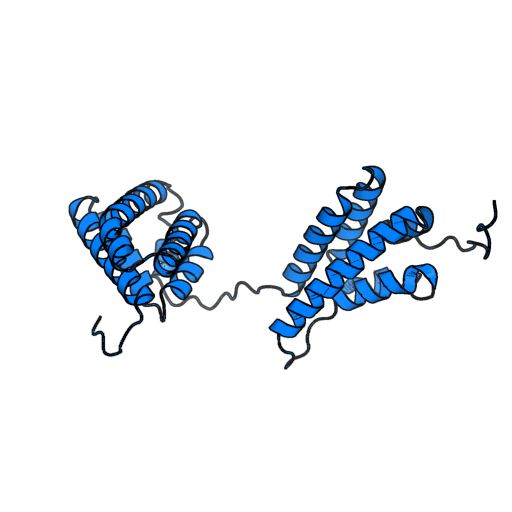2 ASN A C 1
ATOM 741 O O . ASN A 1 92 ? -20.789 1.724 11.867 1.00 92.38 92 ASN A O 1
ATOM 745 N N . ALA A 1 93 ? -22.209 3.091 12.913 1.00 93.81 93 ALA A N 1
ATOM 746 C CA . ALA A 1 93 ? -21.747 2.708 14.245 1.00 93.81 93 ALA A CA 1
ATOM 747 C C . ALA A 1 93 ? -22.016 1.230 14.564 1.00 93.81 93 ALA A C 1
ATOM 749 O O . ALA A 1 93 ? -21.199 0.580 15.216 1.00 93.81 93 ALA A O 1
ATOM 750 N N . ARG A 1 94 ? -23.149 0.688 14.109 1.00 93.88 94 ARG A N 1
ATOM 751 C CA . ARG A 1 94 ? -23.487 -0.726 14.292 1.00 93.88 94 ARG A CA 1
ATOM 752 C C . ARG A 1 94 ? -22.581 -1.619 13.451 1.00 93.88 94 ARG A C 1
ATOM 754 O O . ARG A 1 94 ? -22.088 -2.616 13.970 1.00 93.88 94 ARG A O 1
ATOM 761 N N . ASP A 1 95 ? -22.337 -1.242 12.202 1.00 93.50 95 ASP A N 1
ATOM 762 C CA . ASP A 1 95 ? -21.455 -1.981 11.297 1.00 93.50 95 ASP A CA 1
ATOM 763 C C . ASP A 1 95 ? -20.026 -2.020 11.833 1.00 93.50 95 ASP A C 1
ATOM 765 O O . ASP A 1 95 ? -19.423 -3.091 11.912 1.00 93.50 95 ASP A O 1
ATOM 769 N N . PHE A 1 96 ? -19.533 -0.884 12.334 1.00 94.81 96 PHE A N 1
ATOM 770 C CA . PHE A 1 96 ? -18.260 -0.828 13.040 1.00 94.81 96 PHE A CA 1
ATOM 771 C C . PHE A 1 96 ? -18.219 -1.795 14.230 1.00 94.81 96 PHE A C 1
ATOM 773 O O . PHE A 1 96 ? -17.247 -2.525 14.398 1.00 94.81 96 PHE A O 1
ATOM 780 N N . LEU A 1 97 ? -19.251 -1.810 15.080 1.00 93.94 97 LEU A N 1
ATOM 781 C CA . LEU A 1 97 ? -19.271 -2.672 16.267 1.00 93.94 97 LEU A CA 1
ATOM 782 C C . LEU A 1 97 ? -19.295 -4.160 15.907 1.00 93.94 97 LEU A C 1
ATOM 784 O O . LEU A 1 97 ? -18.672 -4.957 16.611 1.00 93.94 97 LEU A O 1
ATOM 788 N N . ASN A 1 98 ? -19.975 -4.528 14.819 1.00 92.38 98 ASN A N 1
ATOM 789 C CA . ASN A 1 98 ? -19.962 -5.892 14.298 1.00 92.38 98 ASN A CA 1
ATOM 790 C C . ASN A 1 98 ? -18.547 -6.282 13.852 1.00 92.38 98 ASN A C 1
ATOM 792 O O . ASN A 1 98 ? -18.014 -7.275 14.344 1.00 92.38 98 ASN A O 1
ATOM 796 N N . LEU A 1 99 ? -17.912 -5.444 13.025 1.00 91.50 99 LEU A N 1
ATOM 797 C CA . LEU A 1 99 ? -16.538 -5.644 12.561 1.00 91.50 99 LEU A CA 1
ATOM 798 C C . LEU A 1 99 ? -15.547 -5.728 13.733 1.00 91.50 99 LEU A C 1
ATOM 800 O O . LEU A 1 99 ? -14.721 -6.634 13.807 1.00 91.50 99 LEU A O 1
ATOM 804 N N . PHE A 1 100 ? -15.655 -4.812 14.694 1.00 90.00 100 PHE A N 1
ATOM 805 C CA . PHE A 1 100 ? -14.801 -4.783 15.879 1.00 90.00 100 PHE A CA 1
ATOM 806 C C . PHE A 1 100 ? -14.949 -6.053 16.724 1.00 90.00 100 PHE A C 1
ATOM 808 O O . PHE A 1 100 ? -13.962 -6.583 17.230 1.00 90.00 100 PHE A O 1
ATOM 815 N N . ASN A 1 101 ? -16.175 -6.555 16.884 1.00 89.00 101 ASN A N 1
ATOM 816 C CA . ASN A 1 101 ? -16.438 -7.784 17.624 1.00 89.00 101 ASN A CA 1
ATOM 817 C C . ASN A 1 101 ? -15.888 -9.026 16.903 1.00 89.00 101 ASN A C 1
ATOM 819 O O . ASN A 1 101 ? -15.369 -9.922 17.566 1.00 89.00 101 ASN A O 1
ATOM 823 N N . GLU A 1 102 ? -15.972 -9.071 15.571 1.00 87.94 102 GLU A N 1
ATOM 824 C CA . GLU A 1 102 ? -15.382 -10.140 14.758 1.00 87.94 102 GLU A CA 1
ATOM 825 C C . GLU A 1 102 ? -13.856 -10.159 14.896 1.00 87.94 102 GLU A C 1
ATOM 827 O O . GLU A 1 102 ? -13.298 -11.173 15.315 1.00 87.94 102 GLU A O 1
ATOM 832 N N . LEU A 1 103 ? -13.191 -9.020 14.688 1.00 85.44 103 LEU A N 1
ATOM 833 C CA . LEU A 1 103 ? -11.733 -8.904 14.815 1.00 85.44 103 LEU A CA 1
ATOM 834 C C . LEU A 1 103 ? -11.243 -9.223 16.230 1.00 85.44 103 LEU A C 1
ATOM 836 O O . LEU A 1 103 ? -10.259 -9.932 16.422 1.00 85.44 103 LEU A O 1
ATOM 840 N N . ALA A 1 104 ? -11.961 -8.755 17.251 1.00 80.12 104 ALA A N 1
ATOM 841 C CA . ALA A 1 104 ? -11.604 -9.025 18.637 1.00 80.12 104 ALA A CA 1
ATOM 842 C C . ALA A 1 104 ? -11.812 -10.485 19.064 1.00 80.12 104 ALA A C 1
ATOM 844 O O . ALA A 1 104 ? -11.332 -10.870 20.134 1.00 80.12 104 ALA A O 1
ATOM 845 N N . SER A 1 105 ? -12.529 -11.285 18.269 1.00 78.56 105 SER A N 1
ATOM 846 C CA . SER A 1 105 ? -12.678 -12.723 18.498 1.00 78.56 105 SER A CA 1
ATOM 847 C C . SER A 1 105 ? -11.488 -13.542 17.978 1.00 78.56 105 SER A C 1
ATOM 849 O O . SER A 1 105 ? -11.332 -14.705 18.360 1.00 78.56 105 SER A O 1
ATOM 851 N N . GLU A 1 106 ? -10.608 -12.935 17.174 1.00 79.12 106 GLU A N 1
ATOM 852 C CA . GLU A 1 106 ? -9.373 -13.551 16.697 1.00 79.12 106 GLU A CA 1
ATOM 853 C C . GLU A 1 106 ? -8.279 -13.493 17.776 1.00 79.12 106 GLU A C 1
ATOM 855 O O . GLU A 1 106 ? -7.897 -12.428 18.270 1.00 79.12 106 GLU A O 1
ATOM 860 N N . SER A 1 107 ? -7.739 -14.657 18.152 1.00 59.41 107 SER A N 1
ATOM 861 C CA . SER A 1 107 ? -6.856 -14.817 19.321 1.00 59.41 107 SER A CA 1
ATOM 862 C C . SER A 1 107 ? -5.556 -14.004 19.278 1.00 59.41 107 SER A C 1
ATOM 864 O O . SER A 1 107 ? -4.965 -13.739 20.327 1.00 59.41 107 SER A O 1
ATOM 866 N N . ASP A 1 108 ? -5.105 -13.619 18.084 1.00 65.81 108 ASP A N 1
ATOM 867 C CA . ASP A 1 108 ? -3.831 -12.923 17.870 1.00 65.81 108 ASP A CA 1
ATOM 868 C C . ASP A 1 108 ? -3.983 -11.397 17.788 1.00 65.81 108 ASP A C 1
ATOM 870 O O . ASP A 1 108 ? -3.014 -10.665 18.025 1.00 65.81 108 ASP A O 1
ATOM 874 N N . TRP A 1 109 ? -5.199 -10.910 17.520 1.00 68.94 109 TRP A N 1
ATOM 875 C CA . TRP A 1 109 ? -5.510 -9.484 17.440 1.00 68.94 109 TRP A CA 1
ATOM 876 C C . TRP A 1 109 ? -5.473 -8.835 18.830 1.00 68.94 109 TRP A C 1
ATOM 878 O O . TRP A 1 109 ? -4.861 -7.783 19.039 1.00 68.94 109 TRP A O 1
ATOM 888 N N . GLU A 1 110 ? -6.039 -9.539 19.815 1.00 62.06 110 GLU A N 1
ATOM 889 C CA . GLU A 1 110 ? -6.173 -9.091 21.203 1.00 62.06 110 GLU A CA 1
ATOM 890 C C . GLU A 1 110 ? -4.834 -8.754 21.879 1.00 62.06 110 GLU A C 1
ATOM 892 O O . GLU A 1 110 ? -4.759 -7.780 22.625 1.00 62.06 110 GLU A O 1
ATOM 897 N N . LYS A 1 111 ? -3.781 -9.543 21.633 1.00 62.22 111 LYS A N 1
ATOM 898 C CA . LYS A 1 111 ? -2.490 -9.396 22.330 1.00 62.22 111 LYS A CA 1
ATOM 899 C C . LYS A 1 111 ? -1.566 -8.339 21.741 1.00 62.22 111 LYS A C 1
ATOM 901 O O . LYS A 1 111 ? -0.645 -7.909 22.426 1.00 62.22 111 LYS A O 1
ATOM 906 N N . ASN A 1 112 ? -1.755 -7.969 20.478 1.00 65.25 112 ASN A N 1
ATOM 907 C CA . ASN A 1 112 ? -0.753 -7.199 19.745 1.00 65.25 112 ASN A CA 1
ATOM 908 C C . ASN A 1 112 ? -1.230 -5.789 19.407 1.00 65.25 112 ASN A C 1
ATOM 910 O O . ASN A 1 112 ? -0.455 -4.851 19.536 1.00 65.25 112 ASN A O 1
ATOM 914 N N . VAL A 1 113 ? -2.492 -5.610 19.018 1.00 70.88 113 VAL A N 1
ATOM 915 C CA . VAL A 1 113 ? -2.951 -4.345 18.427 1.00 70.88 113 VAL A CA 1
ATOM 916 C C . VAL A 1 113 ? -3.252 -3.290 19.494 1.00 70.88 113 VAL A C 1
ATOM 918 O O . VAL A 1 113 ? -2.756 -2.170 19.423 1.00 70.88 113 VAL A O 1
ATOM 921 N N . LEU A 1 114 ? -4.024 -3.630 20.529 1.00 67.06 114 LEU A N 1
ATOM 922 C CA . LEU A 1 114 ? -4.462 -2.644 21.529 1.00 67.06 114 LEU A CA 1
ATOM 923 C C . LEU A 1 114 ? -3.344 -2.197 22.474 1.00 67.06 114 LEU A C 1
ATOM 925 O O . LEU A 1 114 ? -3.328 -1.039 22.894 1.00 67.06 114 LEU A O 1
ATOM 929 N N . ASP A 1 115 ? -2.395 -3.082 22.776 1.00 67.44 115 ASP A N 1
ATOM 930 C CA . ASP A 1 115 ? -1.214 -2.725 23.563 1.00 67.44 115 ASP A CA 1
ATOM 931 C C . ASP A 1 115 ? -0.236 -1.864 22.747 1.00 67.44 115 ASP A C 1
ATOM 933 O O . ASP A 1 115 ? 0.341 -0.935 23.305 1.00 67.44 115 ASP A O 1
ATOM 937 N N . GLN A 1 116 ? -0.140 -2.064 21.424 1.00 67.81 116 GLN A N 1
ATOM 938 C CA . GLN A 1 116 ? 0.602 -1.164 20.524 1.00 67.81 116 GLN A CA 1
ATOM 939 C C . GLN A 1 116 ? -0.076 0.206 20.355 1.00 67.81 116 GLN A C 1
ATOM 941 O O . GLN A 1 116 ? 0.609 1.202 20.141 1.00 67.81 116 GLN A O 1
ATOM 946 N N . LEU A 1 117 ? -1.405 0.275 20.483 1.00 69.06 117 LEU A N 1
ATOM 947 C CA . LEU A 1 117 ? -2.174 1.521 20.377 1.00 69.06 117 LEU A CA 1
ATOM 948 C C . LEU A 1 117 ? -2.174 2.369 21.657 1.00 69.06 117 LEU A C 1
ATOM 950 O O . LEU A 1 117 ? -2.416 3.570 21.588 1.00 69.06 117 LEU A O 1
ATOM 954 N N . THR A 1 118 ? -1.961 1.766 22.832 1.00 63.84 118 THR A N 1
ATOM 955 C CA . THR A 1 118 ? -2.183 2.448 24.126 1.00 63.84 118 THR A CA 1
ATOM 956 C C . THR A 1 118 ? -1.043 2.325 25.141 1.00 63.84 118 THR A C 1
ATOM 958 O O . THR A 1 118 ? -1.093 2.978 26.185 1.00 63.84 118 THR A O 1
ATOM 961 N N . GLY A 1 119 ? -0.023 1.507 24.871 1.00 53.75 119 GLY A N 1
ATOM 962 C CA . GLY A 1 119 ? 1.180 1.373 25.690 1.00 53.75 119 GLY A CA 1
ATOM 963 C C . GLY A 1 119 ? 2.337 2.188 25.120 1.00 53.75 119 GLY A C 1
ATOM 964 O O . GLY A 1 119 ? 2.545 2.148 23.916 1.00 53.75 119 GLY A O 1
ATOM 965 N N . GLU A 1 120 ? 3.015 2.925 26.017 1.00 40.62 120 GLU A N 1
ATOM 966 C CA . GLU A 1 120 ? 4.242 3.735 25.885 1.00 40.62 120 GLU A CA 1
ATOM 967 C C . GLU A 1 120 ? 4.647 4.128 24.470 1.00 40.62 120 GLU A C 1
ATOM 969 O O . GLU A 1 120 ? 4.985 3.247 23.686 1.00 40.62 120 GLU A O 1
ATOM 974 N N . LYS A 1 121 ? 4.688 5.461 24.224 1.00 41.94 121 LYS A N 1
ATOM 975 C CA . LYS A 1 121 ? 5.347 6.125 23.084 1.00 41.94 121 LYS A CA 1
ATOM 976 C C . LYS A 1 121 ? 6.180 5.100 22.356 1.00 41.94 121 LYS A C 1
ATOM 978 O O . LYS A 1 121 ? 7.227 4.726 22.890 1.00 41.94 121 LYS A O 1
ATOM 983 N N . LEU A 1 122 ? 5.693 4.663 21.194 1.00 40.34 122 LEU A N 1
ATOM 984 C CA . LEU A 1 122 ? 6.551 4.056 20.202 1.00 40.34 122 LEU A CA 1
ATOM 985 C C . LEU A 1 122 ? 7.827 4.899 20.256 1.00 40.34 122 LEU A C 1
ATOM 987 O O . LEU A 1 122 ? 7.830 6.060 19.840 1.00 40.34 122 LEU A O 1
ATOM 991 N N . GLU A 1 123 ? 8.905 4.347 20.836 1.00 36.69 123 GLU A N 1
ATOM 992 C CA . GLU A 1 123 ? 10.201 4.589 20.243 1.00 36.69 123 GLU A CA 1
ATOM 993 C C . GLU A 1 123 ? 9.882 4.407 18.783 1.00 36.69 123 GLU A C 1
ATOM 995 O O . GLU A 1 123 ? 9.358 3.350 18.411 1.00 36.69 123 GLU A O 1
ATOM 1000 N N . GLU A 1 124 ? 10.005 5.491 18.026 1.00 35.56 124 GLU A N 1
ATOM 1001 C CA . GLU A 1 124 ? 9.928 5.453 16.592 1.00 35.56 124 GLU A CA 1
ATOM 1002 C C . GLU A 1 124 ? 10.941 4.381 16.172 1.00 35.56 124 GLU A C 1
ATOM 1004 O O . GLU A 1 124 ? 12.064 4.658 15.766 1.00 35.56 124 GLU A O 1
ATOM 1009 N N . LYS A 1 125 ? 10.523 3.115 16.161 1.00 37.22 125 LYS A N 1
ATOM 1010 C CA . LYS A 1 125 ? 10.747 2.275 15.021 1.00 37.22 125 LYS A CA 1
ATOM 1011 C C . LYS A 1 125 ? 9.945 2.984 13.957 1.00 37.22 125 LYS A C 1
ATOM 1013 O O . LYS A 1 125 ? 8.834 2.590 13.626 1.00 37.22 125 LYS A O 1
ATOM 1018 N N . ALA A 1 126 ? 10.535 4.075 13.455 1.00 37.91 126 ALA A N 1
ATOM 1019 C CA . ALA A 1 126 ? 10.479 4.384 12.060 1.00 37.91 126 ALA A CA 1
ATOM 1020 C C . ALA A 1 126 ? 10.584 3.013 11.415 1.00 37.91 126 ALA A C 1
ATOM 1022 O O . ALA A 1 126 ? 11.637 2.369 11.463 1.00 37.91 126 ALA A O 1
ATOM 1023 N N . VAL A 1 127 ? 9.450 2.498 10.943 1.00 41.81 127 VAL A N 1
ATOM 1024 C CA . VAL A 1 127 ? 9.486 1.547 9.856 1.00 41.81 127 VAL A CA 1
ATOM 1025 C C . VAL A 1 127 ? 10.268 2.344 8.842 1.00 41.81 127 VAL A C 1
ATOM 1027 O O . VAL A 1 127 ? 9.768 3.343 8.324 1.00 41.81 127 VAL A O 1
ATOM 1030 N N . SER A 1 128 ? 11.570 2.067 8.768 1.00 43.09 128 SER A N 1
ATOM 1031 C CA . SER A 1 128 ? 12.465 2.804 7.911 1.00 43.09 128 SER A CA 1
ATOM 1032 C C . SER A 1 128 ? 11.947 2.462 6.538 1.00 43.09 128 SER A C 1
ATOM 1034 O O . SER A 1 128 ? 12.205 1.370 6.033 1.00 43.09 128 SER A O 1
ATOM 1036 N N . PHE A 1 129 ? 11.105 3.335 6.000 1.00 49.62 129 PHE A N 1
ATOM 1037 C CA . PHE A 1 129 ? 10.656 3.222 4.642 1.00 49.62 129 PHE A CA 1
ATOM 1038 C C . PHE A 1 129 ? 11.914 3.471 3.840 1.00 49.62 129 PHE A C 1
ATOM 1040 O O . PHE A 1 129 ? 12.387 4.599 3.688 1.00 49.62 129 PHE A O 1
ATOM 1047 N N . SER A 1 130 ? 12.558 2.371 3.479 1.00 71.19 130 SER A N 1
ATOM 1048 C CA . SER A 1 130 ? 13.713 2.396 2.623 1.00 71.19 130 SER A CA 1
ATOM 1049 C C . SER A 1 130 ? 13.183 2.937 1.307 1.00 71.19 130 SER A C 1
ATOM 1051 O O . SER A 1 130 ? 12.461 2.257 0.583 1.00 71.19 130 SER A O 1
ATOM 1053 N N . LEU A 1 131 ? 13.479 4.208 1.023 1.00 73.12 131 LEU A N 1
ATOM 1054 C CA . LEU A 1 131 ? 13.138 4.834 -0.254 1.00 73.12 131 LEU A CA 1
ATOM 1055 C C . LEU A 1 131 ? 13.644 3.969 -1.419 1.00 73.12 131 LEU A C 1
ATOM 1057 O O . LEU A 1 131 ? 13.004 3.865 -2.456 1.00 73.12 131 LEU A O 1
ATOM 1061 N N . ILE A 1 132 ? 14.763 3.287 -1.191 1.00 76.62 132 ILE A N 1
ATOM 1062 C CA . ILE A 1 132 ? 15.319 2.256 -2.055 1.00 76.62 132 ILE A CA 1
ATOM 1063 C C . ILE A 1 132 ? 14.347 1.078 -2.264 1.00 76.62 132 ILE A C 1
ATOM 1065 O O . ILE A 1 132 ? 14.139 0.673 -3.407 1.00 76.62 132 ILE A O 1
ATOM 1069 N N . ASP A 1 133 ? 13.749 0.533 -1.202 1.00 76.12 133 ASP A N 1
ATOM 1070 C CA . ASP A 1 133 ? 12.820 -0.606 -1.291 1.00 76.12 133 ASP A CA 1
ATOM 1071 C C . ASP A 1 133 ? 11.536 -0.202 -2.024 1.00 76.12 133 ASP A C 1
ATOM 1073 O O . ASP A 1 133 ? 11.003 -0.975 -2.823 1.00 76.12 133 ASP A O 1
ATOM 1077 N N . PHE A 1 134 ? 11.073 1.034 -1.814 1.00 81.38 134 PHE A N 1
ATOM 1078 C CA . PHE A 1 134 ? 9.971 1.623 -2.573 1.00 81.38 134 PHE A CA 1
ATOM 1079 C C . PHE A 1 134 ? 10.294 1.743 -4.060 1.00 81.38 134 PHE A C 1
ATOM 1081 O O . PHE A 1 134 ? 9.555 1.212 -4.885 1.00 81.38 134 PHE A O 1
ATOM 1088 N N . ILE A 1 135 ? 11.424 2.372 -4.399 1.00 83.25 135 ILE A N 1
ATOM 1089 C CA . ILE A 1 135 ? 11.904 2.507 -5.782 1.00 83.25 135 ILE A CA 1
ATOM 1090 C C . ILE A 1 135 ? 11.954 1.136 -6.454 1.00 83.25 135 ILE A C 1
ATOM 1092 O O . ILE A 1 135 ? 11.452 0.963 -7.563 1.00 83.25 135 ILE A O 1
ATOM 1096 N N . HIS A 1 136 ? 12.526 0.144 -5.771 1.00 82.44 136 HIS A N 1
ATOM 1097 C CA . HIS A 1 136 ? 12.647 -1.201 -6.309 1.00 82.44 136 HIS A CA 1
ATOM 1098 C C . HIS A 1 136 ? 11.273 -1.852 -6.540 1.00 82.44 136 HIS A C 1
ATOM 1100 O O . HIS A 1 136 ? 11.023 -2.417 -7.608 1.00 82.44 136 HIS A O 1
ATOM 1106 N N . THR A 1 137 ? 10.373 -1.740 -5.561 1.00 82.31 137 THR A N 1
ATOM 1107 C CA . THR A 1 137 ? 9.013 -2.285 -5.644 1.00 82.31 137 THR A CA 1
ATOM 1108 C C . THR A 1 137 ? 8.245 -1.677 -6.813 1.00 82.31 137 THR A C 1
ATOM 1110 O O . THR A 1 137 ? 7.665 -2.413 -7.613 1.00 82.31 137 THR A O 1
ATOM 1113 N N . GLU A 1 138 ? 8.299 -0.356 -6.970 1.00 85.88 138 GLU A N 1
ATOM 1114 C CA . GLU A 1 138 ? 7.613 0.346 -8.053 1.00 85.88 138 GLU A CA 1
ATOM 1115 C C . GLU A 1 138 ? 8.164 -0.038 -9.429 1.00 85.88 138 GLU A C 1
ATOM 1117 O O . GLU A 1 138 ? 7.380 -0.367 -10.323 1.00 85.88 138 GLU A O 1
ATOM 1122 N N . ILE A 1 139 ? 9.497 -0.084 -9.599 1.00 88.00 139 ILE A N 1
ATOM 1123 C CA . ILE A 1 139 ? 10.150 -0.549 -10.842 1.00 88.00 139 ILE A CA 1
ATOM 1124 C C . ILE A 1 139 ? 9.644 -1.934 -11.214 1.00 88.00 139 ILE A C 1
ATOM 1126 O O . ILE A 1 139 ? 9.198 -2.143 -12.343 1.00 88.00 139 ILE A O 1
ATOM 1130 N N . LYS A 1 140 ? 9.656 -2.864 -10.259 1.00 86.19 140 LYS A N 1
ATOM 1131 C CA . LYS A 1 140 ? 9.215 -4.236 -10.492 1.00 86.19 140 LYS A CA 1
ATOM 1132 C C . LYS A 1 140 ? 7.755 -4.288 -10.932 1.00 86.19 140 LYS A C 1
ATOM 1134 O O . LYS A 1 140 ? 7.453 -4.918 -11.941 1.00 86.19 140 LYS A O 1
ATOM 1139 N N . GLN A 1 141 ? 6.864 -3.603 -10.217 1.00 84.19 141 GLN A N 1
ATOM 1140 C CA . GLN A 1 141 ? 5.432 -3.629 -10.509 1.00 84.19 141 GLN A CA 1
ATOM 1141 C C . GLN A 1 141 ? 5.093 -2.990 -11.859 1.00 84.19 141 GLN A C 1
ATOM 1143 O O . GLN A 1 141 ? 4.345 -3.577 -12.642 1.00 84.19 141 GLN A O 1
ATOM 1148 N N . ARG A 1 142 ? 5.634 -1.804 -12.161 1.00 87.44 142 ARG A N 1
ATOM 1149 C CA . ARG A 1 142 ? 5.290 -1.083 -13.396 1.00 87.44 142 ARG A CA 1
ATOM 1150 C C . ARG A 1 142 ? 5.917 -1.701 -14.637 1.00 87.44 142 ARG A C 1
ATOM 1152 O O . ARG A 1 142 ? 5.225 -1.823 -15.648 1.00 87.44 142 ARG A O 1
ATOM 1159 N N . VAL A 1 143 ? 7.180 -2.132 -14.559 1.00 87.81 143 VAL A N 1
ATOM 1160 C CA . VAL A 1 143 ? 7.846 -2.803 -15.685 1.00 87.81 143 VAL A CA 1
ATOM 1161 C C . VAL A 1 143 ? 7.167 -4.139 -15.971 1.00 87.81 143 VAL A C 1
ATOM 1163 O O . VAL A 1 143 ? 6.863 -4.407 -17.133 1.00 87.81 143 VAL A O 1
ATOM 1166 N N . ALA A 1 144 ? 6.859 -4.937 -14.938 1.00 84.88 144 ALA A N 1
ATOM 1167 C CA . ALA A 1 144 ? 6.122 -6.188 -15.112 1.00 84.88 144 ALA A CA 1
ATOM 1168 C C . ALA A 1 144 ? 4.763 -5.934 -15.775 1.00 84.88 144 ALA A C 1
ATOM 1170 O O . ALA A 1 144 ? 4.508 -6.486 -16.841 1.00 84.88 144 ALA A O 1
ATOM 1171 N N . ARG A 1 145 ? 3.955 -5.009 -15.237 1.00 84.75 145 ARG A N 1
ATOM 1172 C CA . ARG A 1 145 ? 2.626 -4.679 -15.778 1.00 84.75 145 ARG A CA 1
ATOM 1173 C C . ARG A 1 145 ? 2.666 -4.211 -17.232 1.00 84.75 145 ARG A C 1
ATOM 1175 O O . ARG A 1 145 ? 1.849 -4.637 -18.041 1.00 84.75 145 ARG A O 1
ATOM 1182 N N . CYS A 1 146 ? 3.607 -3.338 -17.592 1.00 84.06 146 CYS A N 1
ATOM 1183 C CA . CYS A 1 146 ? 3.728 -2.864 -18.975 1.00 84.06 146 CYS A CA 1
ATOM 1184 C C . CYS A 1 146 ? 4.126 -3.986 -19.942 1.00 84.06 146 CYS A C 1
ATOM 1186 O O . CYS A 1 146 ? 3.769 -3.953 -21.122 1.00 84.06 146 CYS A O 1
ATOM 1188 N N . CYS A 1 147 ? 4.857 -4.981 -19.445 1.00 80.56 147 CYS A N 1
ATOM 1189 C CA . CYS A 1 147 ? 5.413 -6.052 -20.253 1.00 80.56 147 CYS A CA 1
ATOM 1190 C C . CYS A 1 147 ? 4.597 -7.348 -20.230 1.00 80.56 147 CYS A C 1
ATOM 1192 O O . CYS A 1 147 ? 4.855 -8.208 -21.064 1.00 80.56 147 CYS A O 1
ATOM 1194 N N . GLU A 1 148 ? 3.554 -7.449 -19.399 1.00 80.25 148 GLU A N 1
ATOM 1195 C CA . GLU A 1 148 ? 2.603 -8.578 -19.363 1.00 80.25 148 GLU A CA 1
ATOM 1196 C C . GLU A 1 148 ? 1.979 -8.890 -20.735 1.00 80.25 148 GLU A C 1
ATOM 1198 O O . GLU A 1 148 ? 1.554 -10.013 -20.999 1.00 80.25 148 GLU A O 1
ATOM 1203 N N . THR A 1 149 ? 1.931 -7.898 -21.628 1.00 77.75 149 THR A N 1
ATOM 1204 C CA . THR A 1 149 ? 1.428 -8.049 -23.003 1.00 77.75 149 THR A CA 1
ATOM 1205 C C . THR A 1 149 ? 2.444 -8.658 -23.978 1.00 77.75 149 THR A C 1
ATOM 1207 O O . THR A 1 149 ? 2.114 -8.893 -25.143 1.00 77.75 149 THR A O 1
ATOM 1210 N N . LEU A 1 150 ? 3.684 -8.895 -23.540 1.00 83.81 150 LEU A N 1
ATOM 1211 C CA . LEU A 1 150 ? 4.730 -9.536 -24.331 1.00 83.81 150 LEU A CA 1
ATOM 1212 C C . LEU A 1 150 ? 4.609 -11.066 -24.282 1.00 83.81 150 LEU A C 1
ATOM 1214 O O . LEU A 1 150 ? 3.964 -11.656 -23.421 1.00 83.81 150 LEU A O 1
ATOM 1218 N N . GLU A 1 151 ? 5.268 -11.732 -25.228 1.00 87.00 151 GLU A N 1
ATOM 1219 C CA . GLU A 1 151 ? 5.378 -13.192 -25.245 1.00 87.00 151 GLU A CA 1
ATOM 1220 C C . GLU A 1 151 ? 6.058 -13.716 -23.968 1.00 87.00 151 GLU A C 1
ATOM 1222 O O . GLU A 1 151 ? 6.989 -13.095 -23.450 1.00 87.00 151 GLU A O 1
ATOM 1227 N N . ALA A 1 152 ? 5.657 -14.903 -23.501 1.00 84.62 152 ALA A N 1
ATOM 1228 C CA . ALA A 1 152 ? 6.134 -15.489 -22.242 1.00 84.62 152 ALA A CA 1
ATOM 1229 C C . ALA A 1 152 ? 7.671 -15.575 -22.129 1.00 84.62 152 ALA A C 1
ATOM 1231 O O . ALA A 1 152 ? 8.228 -15.432 -21.043 1.00 84.62 152 ALA A O 1
ATOM 1232 N N . GLU A 1 153 ? 8.383 -15.775 -23.245 1.00 83.81 153 GLU A N 1
ATOM 1233 C CA . GLU A 1 153 ? 9.851 -15.772 -23.250 1.00 83.81 153 GLU A CA 1
ATOM 1234 C C . GLU A 1 153 ? 10.433 -14.401 -22.865 1.00 83.81 153 GLU A C 1
ATOM 1236 O O . GLU A 1 153 ? 11.404 -14.338 -22.111 1.00 83.81 153 GLU A O 1
ATOM 1241 N N . LYS A 1 154 ? 9.831 -13.307 -23.344 1.00 85.50 154 LYS A N 1
ATOM 1242 C CA . LYS A 1 154 ? 10.257 -11.935 -23.036 1.00 85.50 154 LYS A CA 1
ATOM 1243 C C . LYS A 1 154 ? 9.913 -11.563 -21.598 1.00 85.50 154 LYS A C 1
ATOM 1245 O O . LYS A 1 154 ? 10.730 -10.933 -20.933 1.00 85.50 154 LYS A O 1
ATOM 1250 N N . GLN A 1 155 ? 8.770 -12.029 -21.097 1.00 83.81 155 GLN A N 1
ATOM 1251 C CA . GLN A 1 155 ? 8.403 -11.850 -19.694 1.00 83.81 155 GLN A CA 1
ATOM 1252 C C . GLN A 1 155 ? 9.427 -12.509 -18.758 1.00 83.81 155 GLN A C 1
ATOM 1254 O O . GLN A 1 155 ? 9.950 -11.854 -17.864 1.00 83.81 155 GLN A O 1
ATOM 1259 N N . ASN A 1 156 ? 9.830 -13.754 -19.038 1.00 86.00 156 ASN A N 1
ATOM 1260 C CA . ASN A 1 156 ? 10.866 -14.440 -18.255 1.00 86.00 156 ASN A CA 1
ATOM 1261 C C . ASN A 1 156 ? 12.218 -13.699 -18.268 1.00 86.00 156 ASN A C 1
ATOM 1263 O O . ASN A 1 156 ? 12.960 -13.734 -17.287 1.00 86.00 156 ASN A O 1
ATOM 1267 N N . GLN A 1 157 ? 12.567 -13.046 -19.384 1.00 88.06 157 GLN A N 1
ATOM 1268 C CA . GLN A 1 157 ? 13.786 -12.235 -19.482 1.00 88.06 157 GLN A CA 1
ATOM 1269 C C . GLN A 1 157 ? 13.694 -10.983 -18.598 1.00 88.06 157 GLN A C 1
ATOM 1271 O O . GLN A 1 157 ? 14.669 -10.636 -17.934 1.00 88.06 157 GLN A O 1
ATOM 1276 N N . ILE A 1 158 ? 12.526 -10.346 -18.543 1.00 87.06 158 ILE A N 1
ATOM 1277 C CA . ILE A 1 158 ? 12.266 -9.180 -17.691 1.00 87.06 158 ILE A CA 1
ATOM 1278 C C . ILE A 1 158 ? 12.271 -9.563 -16.215 1.00 87.06 158 ILE A C 1
ATOM 1280 O O . ILE A 1 158 ? 12.911 -8.885 -15.417 1.00 87.06 158 ILE A O 1
ATOM 1284 N N . ASP A 1 159 ? 11.627 -10.665 -15.842 1.00 85.75 159 ASP A N 1
ATOM 1285 C CA . ASP A 1 159 ? 11.606 -11.124 -14.453 1.00 85.75 159 ASP A CA 1
ATOM 1286 C C . ASP A 1 159 ? 13.029 -11.433 -13.960 1.00 85.75 159 ASP A C 1
ATOM 1288 O O . ASP A 1 159 ? 13.419 -11.050 -12.853 1.00 85.75 159 ASP A O 1
ATOM 1292 N N . TYR A 1 160 ? 13.844 -12.056 -14.820 1.00 86.94 160 TYR A N 1
ATOM 1293 C CA . TYR A 1 160 ? 15.263 -12.266 -14.551 1.00 86.94 160 TYR A CA 1
ATOM 1294 C C . TYR A 1 160 ? 16.010 -10.939 -14.356 1.00 86.94 160 TYR A C 1
ATOM 1296 O O . TYR A 1 160 ? 16.707 -10.784 -13.352 1.00 86.94 160 TYR A O 1
ATOM 1304 N N . PHE A 1 161 ? 15.844 -9.978 -15.268 1.00 87.00 161 PHE A N 1
ATOM 1305 C CA . PHE A 1 161 ? 16.432 -8.640 -15.159 1.00 87.00 161 PHE A CA 1
ATOM 1306 C C . PHE A 1 161 ? 16.070 -7.964 -13.829 1.00 87.00 161 PHE A C 1
ATOM 1308 O O . PHE A 1 161 ? 16.954 -7.555 -13.075 1.00 87.00 161 PHE A O 1
ATOM 1315 N N . LEU A 1 162 ? 14.777 -7.922 -13.497 1.00 85.06 162 LEU A N 1
ATOM 1316 C CA . LEU A 1 162 ? 14.264 -7.279 -12.288 1.00 85.06 162 LEU A CA 1
ATOM 1317 C C . LEU A 1 162 ? 14.824 -7.932 -11.017 1.00 85.06 162 LEU A C 1
ATOM 1319 O O . LEU A 1 162 ? 15.241 -7.215 -10.109 1.00 85.06 162 LEU A O 1
ATOM 1323 N N . SER A 1 163 ? 14.943 -9.267 -10.979 1.00 83.00 163 SER A N 1
ATOM 1324 C CA . SER A 1 163 ? 15.569 -9.982 -9.851 1.00 83.00 163 SER A CA 1
ATOM 1325 C C . SER A 1 163 ? 17.037 -9.595 -9.623 1.00 83.00 163 SER A C 1
ATOM 1327 O O . SER A 1 163 ? 17.549 -9.661 -8.509 1.00 83.00 163 SER A O 1
ATOM 1329 N N . ARG A 1 164 ? 17.748 -9.168 -10.674 1.00 81.50 164 ARG A N 1
ATOM 1330 C CA . ARG A 1 164 ? 19.156 -8.755 -10.586 1.00 81.50 164 ARG A CA 1
ATOM 1331 C C . ARG A 1 164 ? 19.308 -7.301 -10.150 1.00 81.50 164 ARG A C 1
ATOM 1333 O O . ARG A 1 164 ? 20.321 -6.962 -9.543 1.00 81.50 164 ARG A O 1
ATOM 1340 N N . CYS A 1 165 ? 18.289 -6.480 -10.380 1.00 77.62 165 CYS A N 1
ATOM 1341 C CA . CYS A 1 165 ? 18.197 -5.101 -9.903 1.00 77.62 165 CYS A CA 1
ATOM 1342 C C . CYS A 1 165 ? 17.792 -4.984 -8.414 1.00 77.62 165 CYS A C 1
ATOM 1344 O O . CYS A 1 165 ? 17.694 -3.871 -7.899 1.00 77.62 165 CYS A O 1
ATOM 1346 N N . GLU A 1 166 ? 17.579 -6.101 -7.699 1.00 66.62 166 GLU A N 1
ATOM 1347 C CA . GLU A 1 166 ? 17.240 -6.144 -6.258 1.00 66.62 166 GLU A CA 1
ATOM 1348 C C . GLU A 1 166 ? 18.327 -5.564 -5.338 1.00 66.62 166 GLU A C 1
ATOM 1350 O O . GLU A 1 166 ? 18.042 -5.226 -4.193 1.00 66.62 166 GLU A O 1
ATOM 1355 N N . LYS A 1 167 ? 19.565 -5.397 -5.823 1.00 68.12 167 LYS A N 1
ATOM 1356 C CA . LYS A 1 167 ? 20.667 -4.786 -5.061 1.00 68.12 167 LYS A CA 1
ATOM 1357 C C . LYS A 1 167 ? 21.102 -3.454 -5.698 1.00 68.12 167 LYS A C 1
ATOM 1359 O O . LYS A 1 167 ? 21.905 -3.483 -6.635 1.00 68.12 167 LYS A O 1
ATOM 1364 N N . PRO A 1 168 ? 20.627 -2.298 -5.194 1.00 60.84 168 PRO A N 1
ATOM 1365 C CA . PRO A 1 168 ? 20.855 -0.966 -5.782 1.00 60.84 168 PRO A CA 1
ATOM 1366 C C . PRO A 1 168 ? 22.332 -0.599 -5.906 1.00 60.84 168 PRO A C 1
ATOM 1368 O O . PRO A 1 168 ? 22.754 0.020 -6.879 1.00 60.84 168 PRO A O 1
ATOM 1371 N N . GLU A 1 169 ? 23.121 -1.041 -4.930 1.00 63.56 169 GLU A N 1
ATOM 1372 C CA . GLU A 1 169 ? 24.574 -0.879 -4.849 1.00 63.56 169 GLU A CA 1
ATOM 1373 C C . GLU A 1 169 ? 25.334 -1.460 -6.052 1.00 63.56 169 GLU A C 1
ATOM 1375 O O . GLU A 1 169 ? 26.481 -1.092 -6.277 1.00 63.56 169 GLU A O 1
ATOM 1380 N N . ASN A 1 170 ? 24.684 -2.292 -6.873 1.00 70.00 170 ASN A N 1
ATOM 1381 C CA . ASN A 1 170 ? 25.287 -2.900 -8.055 1.00 70.00 170 ASN A CA 1
ATOM 1382 C C . ASN A 1 170 ? 24.759 -2.335 -9.380 1.00 70.00 170 ASN A C 1
ATOM 1384 O O . ASN A 1 170 ? 25.206 -2.794 -10.423 1.00 70.00 170 ASN A O 1
ATOM 1388 N N . ILE A 1 171 ? 23.833 -1.366 -9.399 1.00 78.81 171 ILE A N 1
ATOM 1389 C CA . ILE A 1 171 ? 23.253 -0.873 -10.666 1.00 78.81 171 ILE A CA 1
ATOM 1390 C C . ILE A 1 171 ? 24.324 -0.257 -11.572 1.00 78.81 171 ILE A C 1
ATOM 1392 O O . ILE A 1 171 ? 24.324 -0.503 -12.775 1.00 78.81 171 ILE A O 1
ATOM 1396 N N . GLU A 1 172 ? 25.284 0.490 -11.019 1.00 76.38 172 GLU A N 1
ATOM 1397 C CA . GLU A 1 172 ? 26.385 1.026 -11.828 1.00 76.38 172 GLU A CA 1
ATOM 1398 C C . GLU A 1 172 ? 27.277 -0.080 -12.405 1.00 76.38 172 GLU A C 1
ATOM 1400 O O . GLU A 1 172 ? 27.644 -0.011 -13.577 1.00 76.38 172 GLU A O 1
ATOM 1405 N N . ASP A 1 173 ? 27.581 -1.118 -11.623 1.00 78.94 173 ASP A N 1
ATOM 1406 C CA . ASP A 1 173 ? 28.389 -2.257 -12.073 1.00 78.94 173 ASP A CA 1
ATOM 1407 C C . ASP A 1 173 ? 27.651 -3.140 -13.086 1.00 78.94 173 ASP A C 1
ATOM 1409 O O . ASP A 1 173 ? 28.255 -3.605 -14.051 1.00 78.94 173 ASP A O 1
ATOM 1413 N N . LEU A 1 174 ? 26.339 -3.310 -12.914 1.00 79.75 174 LEU A N 1
ATOM 1414 C CA . LEU A 1 174 ? 25.455 -3.996 -13.856 1.00 79.75 174 LEU A CA 1
ATOM 1415 C C . LEU A 1 174 ? 25.387 -3.269 -15.198 1.00 79.75 174 LEU A C 1
ATOM 1417 O O . LEU A 1 174 ? 25.293 -3.916 -16.238 1.00 79.75 174 LEU A O 1
ATOM 1421 N N . LEU A 1 175 ? 25.440 -1.935 -15.178 1.00 82.19 175 LEU A N 1
ATOM 1422 C CA . LEU A 1 175 ? 25.319 -1.107 -16.372 1.00 82.19 175 LEU A CA 1
ATOM 1423 C C . LEU A 1 175 ? 26.649 -0.822 -17.078 1.00 82.19 175 LEU A C 1
ATOM 1425 O O . LEU A 1 175 ? 26.629 -0.463 -18.254 1.00 82.19 175 LEU A O 1
ATOM 1429 N N . LYS A 1 176 ? 27.801 -0.996 -16.412 1.00 80.50 176 LYS A N 1
ATOM 1430 C CA . LYS A 1 176 ? 29.142 -0.791 -17.000 1.00 80.50 176 LYS A CA 1
ATOM 1431 C C . LYS A 1 176 ? 29.324 -1.427 -18.388 1.00 80.50 176 LYS A C 1
ATOM 1433 O O . LYS A 1 176 ? 29.818 -0.723 -19.266 1.00 80.50 176 LYS A O 1
ATOM 1438 N N . PRO A 1 177 ? 28.908 -2.686 -18.639 1.00 80.12 177 PRO A N 1
ATOM 1439 C CA . PRO A 1 177 ? 29.055 -3.314 -19.955 1.00 80.12 177 PRO A CA 1
ATOM 1440 C C . PRO A 1 177 ? 28.267 -2.630 -21.082 1.00 80.12 177 PRO A C 1
ATOM 1442 O O . PRO A 1 177 ? 28.575 -2.851 -22.249 1.00 80.12 177 PRO A O 1
ATOM 1445 N N . TYR A 1 178 ? 27.261 -1.815 -20.747 1.00 80.94 178 TYR A N 1
ATOM 1446 C CA . TYR A 1 178 ? 26.345 -1.193 -21.707 1.00 80.94 178 TYR A CA 1
ATOM 1447 C C . TYR A 1 178 ? 26.584 0.307 -21.902 1.00 80.94 178 TYR A C 1
ATOM 1449 O O . TYR A 1 178 ? 25.979 0.906 -22.785 1.00 80.94 178 TYR A O 1
ATOM 1457 N N . GLN A 1 179 ? 27.478 0.927 -21.120 1.00 74.44 179 GLN A N 1
ATOM 1458 C CA . GLN A 1 179 ? 27.717 2.377 -21.176 1.00 74.44 179 GLN A CA 1
ATOM 1459 C C . GLN A 1 179 ? 28.221 2.863 -22.543 1.00 74.44 179 GLN A C 1
ATOM 1461 O O . GLN A 1 179 ? 27.942 3.998 -22.923 1.00 74.44 179 GLN A O 1
ATOM 1466 N N . GLU A 1 180 ? 28.937 2.015 -23.282 1.00 77.44 180 GLU A N 1
ATOM 1467 C CA . GLU A 1 180 ? 29.498 2.341 -24.603 1.00 77.44 180 GLU A CA 1
ATOM 1468 C C . GLU A 1 180 ? 28.627 1.847 -25.772 1.00 77.44 180 GLU A C 1
ATOM 1470 O O . GLU A 1 180 ? 28.988 2.005 -26.937 1.00 77.44 180 GLU A O 1
ATOM 1475 N N . VAL A 1 181 ? 27.465 1.260 -25.477 1.00 80.88 181 VAL A N 1
ATOM 1476 C CA . VAL A 1 181 ? 26.563 0.672 -26.473 1.00 80.88 181 VAL A CA 1
ATOM 1477 C C . VAL A 1 181 ? 25.538 1.723 -26.859 1.00 80.88 181 VAL A C 1
ATOM 1479 O O . VAL A 1 181 ? 24.575 1.958 -26.129 1.00 80.88 181 VAL A O 1
ATOM 1482 N N . ALA A 1 182 ? 25.757 2.383 -27.996 1.00 82.19 182 ALA A N 1
ATOM 1483 C CA . ALA A 1 182 ? 24.933 3.507 -28.440 1.00 82.19 182 ALA A CA 1
ATOM 1484 C C . ALA A 1 182 ? 23.435 3.152 -28.488 1.00 82.19 182 ALA A C 1
ATOM 1486 O O . ALA A 1 182 ? 22.591 3.959 -28.101 1.00 82.19 182 ALA A O 1
ATOM 1487 N N . GLU A 1 183 ? 23.123 1.925 -28.896 1.00 84.19 183 GLU A N 1
ATOM 1488 C CA . GLU A 1 183 ? 21.773 1.388 -29.034 1.00 84.19 183 GLU A CA 1
ATOM 1489 C C . GLU A 1 183 ? 21.069 1.122 -27.690 1.00 84.19 183 GLU A C 1
ATOM 1491 O O . GLU A 1 183 ? 19.845 1.103 -27.662 1.00 84.19 183 GLU A O 1
ATOM 1496 N N . LEU A 1 184 ? 21.812 0.965 -26.584 1.00 85.88 184 LEU A N 1
ATOM 1497 C CA . LEU A 1 184 ? 21.277 0.799 -25.216 1.00 85.88 184 LEU A CA 1
ATOM 1498 C C . LEU A 1 184 ? 21.422 2.066 -24.363 1.00 85.88 184 LEU A C 1
ATOM 1500 O O . LEU A 1 184 ? 21.181 2.049 -23.149 1.00 85.88 184 LEU A O 1
ATOM 1504 N N . GLY A 1 185 ? 21.862 3.173 -24.968 1.00 84.50 185 GLY A N 1
ATOM 1505 C CA . GLY A 1 185 ? 22.170 4.403 -24.248 1.00 84.50 185 GLY A CA 1
ATOM 1506 C C . GLY A 1 185 ? 20.956 4.989 -23.524 1.00 84.50 185 GLY A C 1
ATOM 1507 O O . GLY A 1 185 ? 21.098 5.529 -22.425 1.00 84.50 185 GLY A O 1
ATOM 1508 N N . ASN A 1 186 ? 19.754 4.854 -24.096 1.00 87.50 186 ASN A N 1
ATOM 1509 C CA . ASN A 1 186 ? 18.536 5.373 -23.479 1.00 87.50 186 ASN A CA 1
ATOM 1510 C C . ASN A 1 186 ? 18.098 4.532 -22.273 1.00 87.50 186 ASN A C 1
ATOM 1512 O O . ASN A 1 186 ? 17.879 5.087 -21.198 1.00 87.50 186 ASN A O 1
ATOM 1516 N N . GLU A 1 187 ? 18.032 3.209 -22.420 1.00 90.06 187 GLU A N 1
ATOM 1517 C CA . GLU A 1 187 ? 17.652 2.259 -21.370 1.00 90.06 187 GLU A CA 1
ATOM 1518 C C . GLU A 1 187 ? 18.618 2.338 -20.189 1.00 90.06 187 GLU A C 1
ATOM 1520 O O . GLU A 1 187 ? 18.198 2.429 -19.036 1.00 90.06 187 GLU A O 1
ATOM 1525 N N . THR A 1 188 ? 19.920 2.386 -20.481 1.00 88.25 188 THR A N 1
ATOM 1526 C CA . THR A 1 188 ? 20.984 2.517 -19.480 1.00 88.25 188 THR A CA 1
ATOM 1527 C C . THR A 1 188 ? 20.861 3.833 -18.709 1.00 88.25 188 THR A C 1
ATOM 1529 O O . THR A 1 188 ? 20.936 3.850 -17.477 1.00 88.25 188 THR A O 1
ATOM 1532 N N . ARG A 1 189 ? 20.625 4.950 -19.414 1.00 90.00 189 ARG A N 1
ATOM 1533 C CA . ARG A 1 189 ? 20.415 6.269 -18.798 1.00 90.00 189 ARG A CA 1
ATOM 1534 C C . ARG A 1 189 ? 19.170 6.279 -17.915 1.00 90.00 189 ARG A C 1
ATOM 1536 O O . ARG A 1 189 ? 19.239 6.770 -16.790 1.00 90.00 189 ARG A O 1
ATOM 1543 N N . LEU A 1 190 ? 18.051 5.757 -18.414 1.00 90.62 190 LEU A N 1
ATOM 1544 C CA . LEU A 1 190 ? 16.779 5.735 -17.696 1.00 90.62 190 LEU A CA 1
ATOM 1545 C C . LEU A 1 190 ? 16.872 4.878 -16.434 1.00 90.62 190 LEU A C 1
ATOM 1547 O O . LEU A 1 190 ? 16.552 5.379 -15.357 1.00 90.62 190 LEU A O 1
ATOM 1551 N N . LEU A 1 191 ? 17.417 3.660 -16.527 1.00 89.38 191 LEU A N 1
ATOM 1552 C CA . LEU A 1 191 ? 17.615 2.799 -15.361 1.00 89.38 191 LEU A CA 1
ATOM 1553 C C . LEU A 1 191 ? 18.507 3.468 -14.311 1.00 89.38 191 LEU A C 1
ATOM 1555 O O . LEU A 1 191 ? 18.146 3.513 -13.137 1.00 89.38 191 LEU A O 1
ATOM 1559 N N . LYS A 1 192 ? 19.635 4.065 -14.720 1.00 88.00 192 LYS A N 1
ATOM 1560 C CA . LYS A 1 192 ? 20.513 4.797 -13.794 1.00 88.00 192 LYS A CA 1
ATOM 1561 C C . LYS A 1 192 ? 19.770 5.937 -13.090 1.00 88.00 192 LYS A C 1
ATOM 1563 O O . LYS A 1 192 ? 19.955 6.159 -11.898 1.00 88.00 192 LYS A O 1
ATOM 1568 N N . SER A 1 193 ? 18.915 6.640 -13.826 1.00 88.31 193 SER A N 1
ATOM 1569 C CA . SER A 1 193 ? 18.159 7.784 -13.321 1.00 88.31 193 SER A CA 1
ATOM 1570 C C . SER A 1 193 ? 17.049 7.406 -12.329 1.00 88.31 193 SER A C 1
ATOM 1572 O O . SER A 1 193 ? 16.660 8.254 -11.528 1.00 88.31 193 SER A O 1
ATOM 1574 N N . LEU A 1 194 ? 16.555 6.162 -12.372 1.00 88.81 194 LEU A N 1
ATOM 1575 C CA . LEU A 1 194 ? 15.549 5.628 -11.445 1.00 88.81 194 LEU A CA 1
ATOM 1576 C C . LEU A 1 194 ? 16.141 5.284 -10.074 1.00 88.81 194 LEU A C 1
ATOM 1578 O O . LEU A 1 194 ? 15.467 5.436 -9.063 1.00 88.81 194 LEU A O 1
ATOM 1582 N N . TYR A 1 195 ? 17.409 4.870 -10.036 1.00 86.75 195 TYR A N 1
ATOM 1583 C CA . TYR A 1 195 ? 18.129 4.550 -8.796 1.00 86.75 195 TYR A CA 1
ATOM 1584 C C . TYR A 1 195 ? 18.910 5.736 -8.215 1.00 86.75 195 TYR A C 1
ATOM 1586 O O . TYR A 1 195 ? 19.619 5.591 -7.218 1.00 86.75 195 TYR A O 1
ATOM 1594 N N . GLN A 1 196 ? 18.791 6.921 -8.815 1.00 84.81 196 GLN A N 1
ATOM 1595 C CA . GLN A 1 196 ? 19.376 8.134 -8.263 1.00 84.81 196 GLN A CA 1
ATOM 1596 C C . GLN A 1 196 ? 18.503 8.635 -7.108 1.00 84.81 196 GLN A C 1
ATOM 1598 O O . GLN A 1 196 ? 17.371 9.066 -7.319 1.00 84.81 196 GLN A O 1
ATOM 1603 N N . LEU A 1 197 ? 19.028 8.563 -5.885 1.00 80.75 197 LEU A N 1
ATOM 1604 C CA . LEU A 1 197 ? 18.332 9.047 -4.694 1.00 80.75 197 LEU A CA 1
ATOM 1605 C C . LEU A 1 197 ? 18.361 10.583 -4.624 1.00 80.75 197 LEU A C 1
ATOM 1607 O O . LEU A 1 197 ? 19.362 11.183 -5.033 1.00 80.75 197 LEU A O 1
ATOM 1611 N N . PRO A 1 198 ? 17.299 11.220 -4.094 1.00 79.50 198 PRO A N 1
ATOM 1612 C CA . PRO A 1 198 ? 17.272 12.661 -3.888 1.00 79.50 198 PRO A CA 1
ATOM 1613 C C . PRO A 1 198 ? 18.333 13.072 -2.861 1.00 79.50 198 PRO A C 1
ATOM 1615 O O . PRO A 1 198 ? 18.602 12.362 -1.886 1.00 79.50 198 PRO A O 1
ATOM 1618 N N . LEU A 1 199 ? 18.947 14.231 -3.079 1.00 79.88 199 LEU A N 1
ATOM 1619 C CA . LEU A 1 199 ? 19.879 14.835 -2.139 1.00 79.88 199 LEU A CA 1
ATOM 1620 C C . LEU A 1 199 ? 19.119 15.534 -1.007 1.00 79.88 199 LEU A C 1
ATOM 1622 O O . LEU A 1 199 ? 17.929 15.842 -1.083 1.00 79.88 199 LEU A O 1
ATOM 1626 N N . LYS A 1 200 ? 19.832 15.810 0.087 1.00 68.25 200 LYS A N 1
ATOM 1627 C CA . LYS A 1 200 ? 19.263 16.516 1.236 1.00 68.25 200 LYS A CA 1
ATOM 1628 C C . LYS A 1 200 ? 18.842 17.934 0.825 1.00 68.25 200 LYS A C 1
ATOM 1630 O O . LYS A 1 200 ? 19.704 18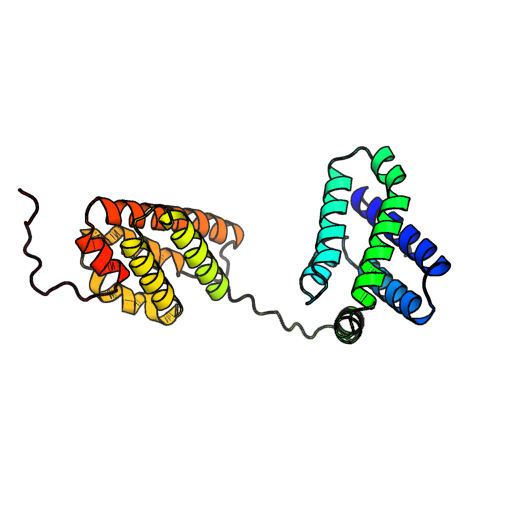.779 0.604 1.00 68.25 200 LYS A O 1
ATOM 1635 N N . GLY A 1 201 ? 17.534 18.186 0.795 1.00 63.50 201 GLY A N 1
ATOM 1636 C CA . GLY A 1 201 ? 16.945 19.470 0.399 1.00 63.50 201 GLY A CA 1
ATOM 1637 C C . GLY A 1 201 ? 16.124 19.414 -0.890 1.00 63.50 201 GLY A C 1
ATOM 1638 O O . GLY A 1 201 ? 15.418 20.379 -1.173 1.00 63.50 201 GLY A O 1
ATOM 1639 N N . ASP A 1 202 ? 16.166 18.300 -1.624 1.00 73.62 202 ASP A N 1
ATOM 1640 C CA . ASP A 1 202 ? 15.294 18.082 -2.777 1.00 73.62 202 ASP A CA 1
ATOM 1641 C C . ASP A 1 202 ? 13.844 17.856 -2.311 1.00 73.62 202 ASP A C 1
ATOM 1643 O O . ASP A 1 202 ? 13.590 17.200 -1.294 1.00 73.62 202 ASP A O 1
ATOM 1647 N N . GLY A 1 203 ? 12.878 18.403 -3.053 1.00 76.94 203 GLY A N 1
ATOM 1648 C CA . GLY A 1 203 ? 11.458 18.193 -2.784 1.00 76.94 203 GLY A CA 1
ATOM 1649 C C . GLY A 1 203 ? 11.055 16.748 -3.079 1.00 76.94 203 GLY A C 1
ATOM 1650 O O . GLY A 1 203 ? 11.150 16.297 -4.219 1.00 76.94 203 GLY A O 1
ATOM 1651 N N . LEU A 1 204 ? 10.577 16.020 -2.064 1.00 76.06 204 LEU A N 1
ATOM 1652 C CA . LEU A 1 204 ? 10.189 14.610 -2.212 1.00 76.06 204 LEU A CA 1
ATOM 1653 C C . LEU A 1 204 ? 9.051 14.420 -3.229 1.00 76.06 204 LEU A C 1
ATOM 1655 O O . LEU A 1 204 ? 9.050 13.451 -3.980 1.00 76.06 204 LEU A O 1
ATOM 1659 N N . GLU A 1 205 ? 8.105 15.356 -3.283 1.00 74.25 205 GLU A N 1
ATOM 1660 C CA . GLU A 1 205 ? 6.984 15.318 -4.227 1.00 74.25 205 GLU A CA 1
ATOM 1661 C C . GLU A 1 205 ? 7.455 15.427 -5.685 1.00 74.25 205 GLU A C 1
ATOM 1663 O O . GLU A 1 205 ? 7.092 14.602 -6.523 1.00 74.25 205 GLU A O 1
ATOM 1668 N N . GLU A 1 206 ? 8.330 16.393 -5.973 1.00 76.44 206 GLU A N 1
ATOM 1669 C CA . GLU A 1 206 ? 8.932 16.569 -7.297 1.00 76.44 206 GLU A CA 1
ATOM 1670 C C . GLU A 1 206 ? 9.780 15.350 -7.684 1.00 76.44 206 GLU A C 1
ATOM 1672 O O . GLU A 1 206 ? 9.731 14.882 -8.824 1.00 76.44 206 GLU A O 1
ATOM 1677 N N . TYR A 1 207 ? 10.518 14.783 -6.725 1.00 82.44 207 TYR A N 1
ATOM 1678 C CA . TYR A 1 207 ? 11.258 13.543 -6.928 1.00 82.44 207 TYR A CA 1
ATOM 1679 C C . TYR A 1 207 ? 10.336 12.387 -7.339 1.00 82.44 207 TYR A C 1
ATOM 1681 O O . TYR A 1 207 ? 10.600 11.725 -8.342 1.00 82.44 207 TYR A O 1
ATOM 1689 N N . ILE A 1 208 ? 9.241 12.166 -6.605 1.00 81.88 208 ILE A N 1
ATOM 1690 C CA . ILE A 1 208 ? 8.293 11.076 -6.869 1.00 81.88 208 ILE A CA 1
ATOM 1691 C C . ILE A 1 208 ? 7.599 11.262 -8.228 1.00 81.88 208 ILE A C 1
ATOM 1693 O O . ILE A 1 208 ? 7.487 10.304 -8.993 1.00 81.88 208 ILE A O 1
ATOM 1697 N N . GLN A 1 209 ? 7.183 12.481 -8.582 1.00 79.69 209 GLN A N 1
ATOM 1698 C CA . GLN A 1 209 ? 6.586 12.759 -9.897 1.00 79.69 209 GLN A CA 1
ATOM 1699 C C . GLN A 1 209 ? 7.570 12.486 -11.046 1.00 79.69 209 GLN A C 1
ATOM 1701 O O . GLN A 1 209 ? 7.224 11.840 -12.043 1.00 79.69 209 GLN A O 1
ATOM 1706 N N . ASN A 1 210 ? 8.823 12.920 -10.890 1.00 85.62 210 ASN A N 1
ATOM 1707 C CA . ASN A 1 210 ? 9.881 12.651 -11.861 1.00 85.62 210 ASN A CA 1
ATOM 1708 C C . ASN A 1 210 ? 10.205 11.155 -11.954 1.00 85.62 210 ASN A C 1
ATOM 1710 O O . ASN A 1 210 ? 10.419 10.639 -13.051 1.00 85.62 210 ASN A O 1
ATOM 1714 N N . PHE A 1 211 ? 10.213 10.449 -10.824 1.00 88.38 211 PHE A N 1
ATOM 1715 C CA . PHE A 1 211 ? 10.396 9.004 -10.768 1.00 88.38 211 PHE A CA 1
ATOM 1716 C C . PHE A 1 211 ? 9.300 8.273 -11.556 1.00 88.38 211 PHE A C 1
ATOM 1718 O O . PHE A 1 211 ? 9.623 7.460 -12.422 1.00 88.38 211 PHE A O 1
ATOM 1725 N N . TYR A 1 212 ? 8.027 8.625 -11.345 1.00 88.00 212 TYR A N 1
ATOM 1726 C CA . TYR A 1 212 ? 6.908 8.032 -12.084 1.00 88.00 212 TYR A CA 1
ATOM 1727 C C . TYR A 1 212 ? 6.929 8.336 -13.584 1.00 88.00 212 TYR A C 1
ATOM 1729 O O . TYR A 1 212 ? 6.562 7.492 -14.395 1.00 88.00 212 TYR A O 1
ATOM 1737 N N . THR A 1 213 ? 7.418 9.506 -13.979 1.00 90.56 213 THR A N 1
ATOM 1738 C CA . THR A 1 213 ? 7.602 9.804 -15.404 1.00 90.56 213 THR A CA 1
ATOM 1739 C C . THR A 1 213 ? 8.698 8.917 -16.006 1.00 90.56 213 THR A C 1
ATOM 1741 O O . THR A 1 213 ? 8.516 8.293 -17.049 1.00 90.56 213 THR A O 1
ATOM 1744 N N . ARG A 1 214 ? 9.835 8.788 -15.313 1.00 91.81 214 ARG A N 1
ATOM 1745 C CA . ARG A 1 214 ? 10.999 8.019 -15.784 1.00 91.81 214 ARG A CA 1
ATOM 1746 C C . ARG A 1 214 ? 10.745 6.518 -15.856 1.00 91.81 214 ARG A C 1
ATOM 1748 O O . ARG A 1 214 ? 11.272 5.855 -16.745 1.00 91.81 214 ARG A O 1
ATOM 1755 N 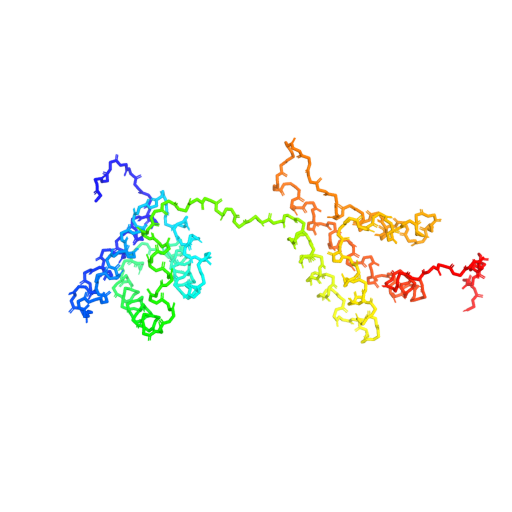N . ILE A 1 215 ? 9.977 5.966 -14.921 1.00 92.19 215 ILE A N 1
ATOM 1756 C CA . ILE A 1 215 ? 9.672 4.530 -14.887 1.00 92.19 215 ILE A CA 1
ATOM 1757 C C . ILE A 1 215 ? 8.735 4.149 -16.032 1.00 92.19 215 ILE A C 1
ATOM 1759 O O . ILE A 1 215 ? 8.897 3.085 -16.634 1.00 92.19 215 ILE A O 1
ATOM 1763 N N . ASP A 1 216 ? 7.817 5.047 -16.391 1.00 90.81 216 ASP A N 1
ATOM 1764 C CA . ASP A 1 216 ? 6.932 4.870 -17.534 1.00 90.81 216 ASP A CA 1
ATOM 1765 C C . ASP A 1 216 ? 7.734 4.974 -18.839 1.00 90.81 216 ASP A C 1
ATOM 1767 O O . ASP A 1 216 ? 7.601 4.106 -19.703 1.00 90.81 216 ASP A O 1
ATOM 1771 N N . GLU A 1 217 ? 8.640 5.953 -18.961 1.00 94.00 217 GLU A N 1
ATOM 1772 C CA . GLU A 1 217 ? 9.573 6.059 -20.095 1.00 94.00 217 GLU A CA 1
ATOM 1773 C C . GLU A 1 217 ? 10.449 4.808 -20.244 1.00 94.00 217 GLU A C 1
ATOM 1775 O O . GLU A 1 217 ? 10.589 4.271 -21.344 1.00 94.00 217 GLU A O 1
ATOM 1780 N N . PHE A 1 218 ? 11.015 4.312 -19.140 1.00 94.69 218 PHE A N 1
ATOM 1781 C CA . PHE A 1 218 ? 11.848 3.112 -19.133 1.00 94.69 218 PHE A CA 1
ATOM 1782 C C . PHE A 1 218 ? 11.067 1.878 -19.586 1.00 94.69 218 PHE A C 1
ATOM 1784 O O . PHE A 1 218 ? 11.520 1.144 -20.465 1.00 94.69 218 PHE A O 1
ATOM 1791 N N . SER A 1 219 ? 9.865 1.687 -19.039 1.00 91.56 219 SER A N 1
ATOM 1792 C CA . SER A 1 219 ? 8.989 0.567 -19.390 1.00 91.56 219 SER A CA 1
ATOM 1793 C C . SER A 1 219 ? 8.620 0.587 -20.876 1.00 91.56 219 SER A C 1
ATOM 1795 O O . SER A 1 219 ? 8.695 -0.439 -21.553 1.00 91.56 219 SER A O 1
ATOM 1797 N N . HIS A 1 220 ? 8.295 1.763 -21.423 1.00 92.00 220 HIS A N 1
ATOM 1798 C CA . HIS A 1 220 ? 8.027 1.915 -22.854 1.00 92.00 220 HIS A CA 1
ATOM 1799 C C . HIS A 1 220 ? 9.269 1.643 -23.710 1.00 92.00 220 HIS A C 1
ATOM 1801 O O . HIS A 1 220 ? 9.153 0.971 -24.738 1.00 92.00 220 HIS A O 1
ATOM 1807 N N . SER A 1 221 ? 10.448 2.115 -23.287 1.00 92.38 221 SER A N 1
ATOM 1808 C CA . SER A 1 221 ? 11.717 1.857 -23.983 1.00 92.38 221 SER A CA 1
ATOM 1809 C C . SER A 1 221 ? 12.003 0.358 -24.064 1.00 92.38 221 SER A C 1
ATOM 1811 O O . SER A 1 221 ? 12.293 -0.148 -25.142 1.00 92.38 221 SER A O 1
ATOM 1813 N N . LEU A 1 222 ? 11.806 -0.387 -22.970 1.00 91.50 222 LEU A N 1
ATOM 1814 C CA . LEU A 1 222 ? 11.973 -1.844 -22.956 1.00 91.50 222 LEU A CA 1
ATOM 1815 C C . LEU A 1 222 ? 11.027 -2.558 -23.924 1.00 91.50 222 LEU A C 1
ATOM 1817 O O . LEU A 1 222 ? 11.450 -3.445 -24.668 1.00 91.50 222 LEU A O 1
ATOM 1821 N N . VAL A 1 223 ? 9.753 -2.159 -23.962 1.00 90.69 223 VAL A N 1
ATOM 1822 C CA . VAL A 1 223 ? 8.786 -2.728 -24.910 1.00 90.69 223 VAL A CA 1
ATOM 1823 C C . VAL A 1 223 ? 9.209 -2.432 -26.350 1.00 90.69 223 VAL A C 1
ATOM 1825 O O . VAL A 1 223 ? 9.167 -3.333 -27.190 1.00 90.69 223 VAL A O 1
ATOM 1828 N N . GLN A 1 224 ? 9.640 -1.204 -26.649 1.00 91.12 224 GLN A N 1
ATOM 1829 C CA . GLN A 1 224 ? 10.132 -0.834 -27.978 1.00 91.12 224 GLN A CA 1
ATOM 1830 C C . GLN A 1 224 ? 11.389 -1.616 -28.357 1.00 91.12 224 GLN A C 1
ATOM 1832 O O . GLN A 1 224 ? 11.445 -2.170 -29.454 1.00 91.12 224 GLN A O 1
ATOM 1837 N N . LEU A 1 225 ? 12.349 -1.738 -27.442 1.00 90.88 225 LEU A N 1
ATOM 1838 C CA . LEU A 1 225 ? 13.568 -2.510 -27.636 1.00 90.88 225 LEU A CA 1
ATOM 1839 C C . LEU A 1 225 ? 13.241 -3.976 -27.943 1.00 90.88 225 LEU A C 1
ATOM 1841 O O . LEU A 1 225 ? 13.735 -4.532 -28.917 1.00 90.88 225 LEU A O 1
ATOM 1845 N N . SER A 1 226 ? 12.301 -4.569 -27.201 1.00 90.88 226 SER A N 1
ATOM 1846 C CA . SER A 1 226 ? 11.848 -5.949 -27.421 1.00 90.88 226 SER A CA 1
ATOM 1847 C C . SER A 1 226 ? 11.214 -6.195 -28.797 1.00 90.88 226 SER A C 1
ATOM 1849 O O . SER A 1 226 ? 11.114 -7.348 -29.231 1.00 90.88 226 SER A O 1
ATOM 1851 N N . ARG A 1 227 ? 10.720 -5.139 -29.456 1.00 88.75 227 ARG A N 1
ATOM 1852 C CA . ARG A 1 227 ? 10.078 -5.192 -30.777 1.00 88.75 227 ARG A CA 1
ATOM 1853 C C . ARG A 1 227 ? 11.066 -4.886 -31.895 1.00 88.75 227 ARG A C 1
ATOM 1855 O O . ARG A 1 227 ? 11.042 -5.569 -32.912 1.00 88.75 227 ARG A O 1
ATOM 1862 N N . ASN A 1 228 ? 11.906 -3.875 -31.697 1.00 88.94 228 ASN A N 1
ATOM 1863 C CA . ASN A 1 228 ? 12.809 -3.355 -32.717 1.00 88.94 228 ASN A CA 1
ATOM 1864 C C . ASN A 1 228 ? 14.108 -4.163 -32.802 1.00 88.94 228 ASN A C 1
ATOM 1866 O O . ASN A 1 228 ? 14.604 -4.386 -33.901 1.00 88.94 228 ASN A O 1
ATOM 1870 N N . ASP A 1 229 ? 14.629 -4.626 -31.662 1.00 89.50 229 ASP A N 1
ATOM 1871 C CA . ASP A 1 229 ? 15.846 -5.436 -31.592 1.00 89.50 229 ASP A CA 1
ATOM 1872 C C . ASP A 1 229 ? 15.747 -6.492 -30.466 1.00 89.50 229 ASP A C 1
ATOM 1874 O O . ASP A 1 229 ? 16.248 -6.304 -29.351 1.00 89.50 229 ASP A O 1
ATOM 1878 N N . PRO A 1 230 ? 15.085 -7.639 -30.729 1.00 87.62 230 PRO A N 1
ATOM 1879 C CA . PRO A 1 230 ? 14.892 -8.700 -29.737 1.00 87.62 230 PRO A CA 1
ATOM 1880 C C . PRO A 1 230 ? 16.199 -9.312 -29.210 1.00 87.62 230 PRO A C 1
ATOM 1882 O O . PRO A 1 230 ? 16.221 -9.873 -28.112 1.00 87.62 230 PRO A O 1
ATOM 1885 N N . VAL A 1 231 ? 17.285 -9.233 -29.989 1.00 87.00 231 VAL A N 1
ATOM 1886 C CA . VAL A 1 231 ? 18.606 -9.737 -29.595 1.00 87.00 231 VAL A CA 1
ATOM 1887 C C . VAL A 1 231 ? 19.208 -8.802 -28.555 1.00 87.00 231 VAL A C 1
ATOM 1889 O O . VAL A 1 231 ? 19.616 -9.262 -27.489 1.00 87.00 231 VAL A O 1
ATOM 1892 N N . LEU A 1 232 ? 19.203 -7.498 -28.831 1.00 86.75 232 LEU A N 1
ATOM 1893 C CA . LEU A 1 232 ? 19.698 -6.481 -27.908 1.00 86.75 232 LEU A CA 1
ATOM 1894 C C . LEU A 1 232 ? 18.855 -6.428 -26.624 1.00 86.75 232 LEU A C 1
ATOM 1896 O O . LEU A 1 232 ? 19.411 -6.348 -25.532 1.00 86.75 232 LEU A O 1
ATOM 1900 N N . PHE A 1 233 ? 17.531 -6.582 -26.740 1.00 90.00 233 PHE A N 1
ATOM 1901 C CA . PHE A 1 233 ? 16.622 -6.742 -25.600 1.00 90.00 233 PHE A CA 1
ATOM 1902 C C . PHE A 1 233 ? 17.024 -7.915 -24.704 1.00 90.00 233 PHE A C 1
ATOM 1904 O O . PHE A 1 233 ? 17.181 -7.758 -23.495 1.00 90.00 233 PHE A O 1
ATOM 1911 N N . LYS A 1 234 ? 17.243 -9.095 -25.296 1.00 87.62 234 LYS A N 1
ATOM 1912 C CA . LYS A 1 234 ? 17.653 -10.288 -24.552 1.00 87.62 234 LYS A CA 1
ATOM 1913 C C . LYS A 1 234 ? 19.004 -10.090 -23.870 1.00 87.62 234 LYS A C 1
ATOM 1915 O O . LYS A 1 234 ? 19.144 -10.490 -22.719 1.00 87.62 234 LYS A O 1
ATOM 1920 N N . ILE A 1 235 ? 19.971 -9.479 -24.557 1.00 86.50 235 ILE A N 1
ATOM 1921 C CA . ILE A 1 235 ? 21.295 -9.164 -24.000 1.00 86.50 235 ILE A CA 1
ATOM 1922 C C . ILE A 1 235 ? 21.148 -8.239 -22.788 1.00 86.50 235 ILE A C 1
ATOM 1924 O O . ILE A 1 235 ? 21.675 -8.548 -21.719 1.00 86.50 235 ILE A O 1
ATOM 1928 N N . PHE A 1 236 ? 20.365 -7.165 -22.929 1.00 87.38 236 PHE A N 1
ATOM 1929 C CA . PHE A 1 236 ? 20.100 -6.205 -21.861 1.00 87.38 236 PHE A CA 1
ATOM 1930 C C . PHE A 1 236 ? 19.415 -6.866 -20.656 1.00 87.38 236 PHE A C 1
ATOM 1932 O O . PHE A 1 236 ? 19.903 -6.772 -19.531 1.00 87.38 236 PHE A O 1
ATOM 1939 N N . CYS A 1 237 ? 18.328 -7.608 -20.883 1.00 87.00 237 CYS A N 1
ATOM 1940 C CA . CYS A 1 237 ? 17.557 -8.237 -19.813 1.00 87.00 237 CYS A CA 1
ATOM 1941 C C . CYS A 1 237 ? 18.292 -9.404 -19.137 1.00 87.00 237 CYS A C 1
ATOM 1943 O O . CYS A 1 237 ? 18.164 -9.610 -17.932 1.00 87.00 237 CYS A O 1
ATOM 1945 N N . LYS A 1 238 ? 19.099 -10.173 -19.873 1.00 83.38 238 LYS A N 1
ATOM 1946 C CA . LYS A 1 238 ? 19.905 -11.251 -19.279 1.00 83.38 238 LYS A CA 1
ATOM 1947 C C . LYS A 1 238 ? 21.210 -10.775 -18.657 1.00 83.38 238 LYS A C 1
ATOM 1949 O O . LYS A 1 238 ? 21.895 -11.579 -18.021 1.00 83.38 238 LYS A O 1
ATOM 1954 N N . LEU A 1 239 ? 21.528 -9.492 -18.804 1.00 72.88 239 LEU A N 1
ATOM 1955 C CA . LEU A 1 239 ? 22.782 -8.904 -18.360 1.00 72.88 239 LEU A CA 1
ATOM 1956 C C . LEU A 1 239 ? 23.996 -9.661 -18.942 1.00 72.88 239 LEU A C 1
ATOM 1958 O O . LEU A 1 239 ? 25.003 -9.867 -18.262 1.00 72.88 239 LEU A O 1
ATOM 1962 N N . GLU A 1 240 ? 23.874 -10.126 -20.187 1.00 74.75 240 GLU A N 1
ATOM 1963 C CA . GLU A 1 240 ? 24.927 -10.866 -20.879 1.00 74.75 240 GLU A CA 1
ATOM 1964 C C . GLU A 1 240 ? 25.975 -9.892 -21.432 1.00 74.75 240 GLU A C 1
ATOM 1966 O O . GLU A 1 240 ? 25.651 -8.841 -21.981 1.00 74.75 240 GLU A O 1
ATOM 1971 N N . THR A 1 241 ? 27.259 -10.248 -21.332 1.00 63.50 241 THR A N 1
ATOM 1972 C CA . THR A 1 241 ? 28.306 -9.484 -22.020 1.00 63.50 241 THR A CA 1
ATOM 1973 C C . THR A 1 241 ? 28.024 -9.506 -23.512 1.00 63.50 241 THR A C 1
ATOM 1975 O O . THR A 1 241 ? 27.882 -10.592 -24.086 1.00 63.50 241 THR A O 1
ATOM 1978 N N . LEU A 1 242 ? 27.995 -8.329 -24.140 1.00 62.28 242 LEU A N 1
ATOM 1979 C CA . LEU A 1 242 ? 27.941 -8.242 -25.593 1.00 62.28 242 LEU A CA 1
ATOM 1980 C C . LEU A 1 242 ? 29.034 -9.136 -26.184 1.00 62.28 242 LEU A C 1
ATOM 1982 O O . LEU A 1 242 ? 30.184 -9.071 -25.731 1.00 62.28 242 LEU A O 1
ATOM 1986 N N . PRO A 1 243 ? 28.708 -9.996 -27.162 1.00 55.50 243 PRO A N 1
ATOM 1987 C CA . PRO A 1 243 ? 29.731 -10.784 -27.817 1.00 55.50 243 PRO A CA 1
ATOM 1988 C C . PRO A 1 243 ? 30.786 -9.822 -28.370 1.00 55.50 243 PRO A C 1
ATOM 1990 O O . PRO A 1 243 ? 30.445 -8.848 -29.037 1.00 55.50 243 PRO A O 1
ATOM 1993 N N . ALA A 1 244 ? 32.069 -10.111 -28.122 1.00 50.75 244 ALA A N 1
ATOM 1994 C CA . ALA A 1 244 ? 33.218 -9.298 -28.551 1.00 50.75 244 ALA A CA 1
ATOM 1995 C C . ALA A 1 244 ? 33.302 -9.068 -30.082 1.00 50.75 244 ALA A C 1
ATOM 1997 O O . ALA A 1 244 ? 34.202 -8.395 -30.574 1.00 50.75 244 ALA A O 1
ATOM 1998 N N . ALA A 1 245 ? 32.353 -9.622 -30.833 1.00 47.56 245 ALA A N 1
ATOM 1999 C CA . ALA A 1 245 ? 32.074 -9.330 -32.220 1.00 47.56 245 ALA A CA 1
ATOM 2000 C C . ALA A 1 245 ? 30.550 -9.334 -32.449 1.00 47.56 245 ALA A C 1
ATOM 2002 O O . ALA A 1 245 ? 29.991 -10.319 -32.925 1.00 47.56 245 ALA A O 1
ATOM 2003 N N . ALA A 1 246 ? 29.869 -8.232 -32.143 1.00 39.38 246 ALA A N 1
ATOM 2004 C CA . ALA A 1 246 ? 28.705 -7.846 -32.932 1.00 39.38 246 ALA A CA 1
ATOM 2005 C C . ALA A 1 246 ? 29.229 -6.880 -34.006 1.00 39.38 246 ALA A C 1
ATOM 2007 O O . ALA A 1 246 ? 29.525 -5.726 -33.694 1.00 39.38 246 ALA A O 1
ATOM 2008 N N . PRO A 1 247 ? 29.485 -7.343 -35.244 1.00 43.78 247 PRO A N 1
ATOM 2009 C CA . PRO A 1 247 ? 29.950 -6.450 -36.287 1.00 43.78 247 PRO A CA 1
ATOM 2010 C C . PRO A 1 247 ? 28.880 -5.389 -36.522 1.00 43.78 247 PRO A C 1
ATOM 2012 O O . PRO A 1 247 ? 27.697 -5.701 -36.670 1.00 43.78 247 PRO A O 1
ATOM 2015 N N . ALA A 1 248 ? 29.316 -4.133 -36.603 1.00 45.53 248 ALA A N 1
ATOM 2016 C CA . ALA A 1 248 ? 28.549 -3.092 -37.257 1.00 45.53 248 ALA A CA 1
ATOM 2017 C C . ALA A 1 248 ? 28.026 -3.664 -38.587 1.00 45.53 248 ALA A C 1
ATOM 2019 O O . ALA A 1 248 ? 28.830 -3.979 -39.466 1.00 45.53 248 ALA A O 1
ATOM 2020 N N . ARG A 1 249 ? 26.696 -3.781 -38.713 1.00 46.78 249 ARG A N 1
ATOM 2021 C CA . ARG A 1 249 ? 25.919 -4.348 -39.839 1.00 46.78 249 ARG A CA 1
ATOM 2022 C C . ARG A 1 249 ? 25.561 -5.837 -39.725 1.00 46.78 249 ARG A C 1
ATOM 2024 O O . ARG A 1 249 ? 26.183 -6.689 -40.349 1.00 46.78 249 ARG A O 1
ATOM 2031 N N . LEU A 1 250 ? 24.402 -6.095 -39.126 1.00 38.66 250 LEU A N 1
ATOM 2032 C CA . LEU A 1 250 ? 23.408 -7.019 -39.690 1.00 38.66 250 LEU A CA 1
ATOM 2033 C C . LEU A 1 250 ? 22.032 -6.329 -39.733 1.00 38.66 250 LEU A C 1
ATOM 2035 O O . LEU A 1 250 ? 21.031 -6.857 -39.282 1.00 38.66 250 LEU A O 1
ATOM 2039 N N . TYR A 1 251 ? 22.001 -5.119 -40.292 1.00 39.91 251 TYR A N 1
ATOM 2040 C CA . TYR A 1 251 ? 20.780 -4.441 -40.727 1.00 39.91 251 TYR A CA 1
ATOM 2041 C C . TYR A 1 251 ? 20.886 -4.254 -42.236 1.00 39.91 251 TYR A C 1
ATOM 2043 O O . TYR A 1 251 ? 21.322 -3.203 -42.676 1.00 39.91 251 TYR A O 1
ATOM 2051 N N . TYR A 1 252 ? 20.650 -5.318 -43.002 1.00 39.19 252 TYR A N 1
ATOM 2052 C CA . TYR A 1 252 ? 20.172 -5.320 -44.394 1.00 39.19 252 TYR A CA 1
ATOM 2053 C C . TYR A 1 252 ? 20.061 -6.785 -44.823 1.00 39.19 252 TYR A C 1
ATOM 2055 O O . TYR A 1 252 ? 21.031 -7.359 -45.320 1.00 39.19 252 TYR A O 1
ATOM 2063 N N . SER A 1 253 ? 18.895 -7.383 -44.582 1.00 36.16 253 SER A N 1
ATOM 2064 C CA . SER A 1 253 ? 18.256 -8.461 -45.357 1.00 36.16 253 SER A CA 1
ATOM 2065 C C . SER A 1 253 ? 16.856 -8.667 -44.797 1.00 36.16 253 SER A C 1
ATOM 2067 O O . SER A 1 253 ? 16.775 -9.095 -43.627 1.00 36.16 253 SER A O 1
#

pLDDT: mean 78.69, std 14.7, range [33.75, 94.81]

Foldseek 3Di:
DPCPDDDDLLQVLVLVLLVLLLVVCVVPDDPVLSVLSVLLSVLCVPDPGNLVSLVVQCPDPLSVVVSVLSVVLSVVSVPDDSVVSVVCSNVSSVVNSVVSVVSCVDPVSVPGRSCVSRPDDPPPPVVVPPVQVVLLVVLLVLLLVLCVPDDPVLSVLQVQLSVVCNDLVCLCVLCVLPCPPPLCPLLNVLSVLSSDDDDVPDDPVVVVVVNVVSSNVNSVSLVVCCVVPVPVSSCSSNSPRDPPDPDPDPPDD

Radius of gyration: 26.33 Å; chains: 1; bounding box: 62×41×75 Å

=== Feature glossary ===
The record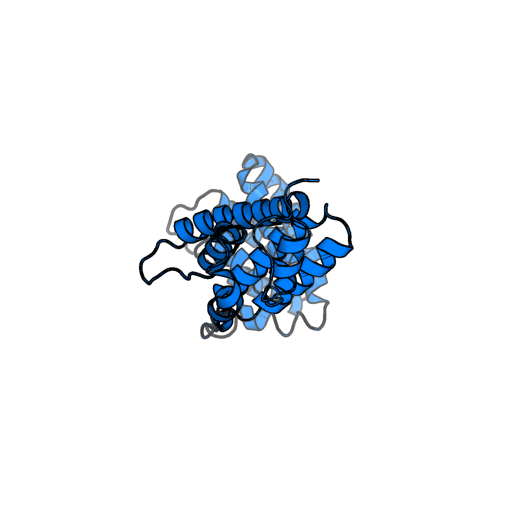 interleaves many kinds of information about one protein. Here is each kind framed as the question it answers.

Q: What known structures does this most resemble?
A: Structural nearest neighbors (via Foldseek easy-search vs the PDB). Reported per hit: target PDB id, E-value, and alignment TM-score. A TM-score above ~0.5 is the conventional threshold for 'same fold'.

Q: Where is each backbone atom in 3D?
A: The mmCIF table is the protein's shape written out atom by atom. For each backbone N, Cα, C, and carbonyl O, it records an (x, y, z) coordinate triple in Å plus the residue type, chain letter, and residue number.

Q: What are the backbone torsion angles?
A: The φ/ψ torsion pair specifies the backbone conformation at each residue. φ rotates about the N–Cα bond, ψ about the Cα–C bond. Steric clashes forbid most of the (φ, ψ) plane — the allowed regions (α-helix basin, β-sheet basin, left-handed helix) are the Ramachandran-allowed regions.

Q: Which residues are buried vs exposed?
A: Solvent-accessible surface area (SASA) is the area in Å² traced out by the centre of a 1.4 Å probe sphere (a water molecule) rolled over the protein's van der Waals surface (Shrake–Rupley / Lee–Richards construction). Buried residues have near-zero SASA; fully exposed residues can exceed 200 Å². The total SASA scales roughly with the number of surface residues.

Q: How confident is the AlphaFold model at each residue?
A: pLDDT is the predicted lDDT-Cα score: AlphaFold's confidence that the local environment of each residue (all inter-atomic distances within 15 Å) is correctly placed. It is a per-residue number between 0 and 100, with higher meaning more reliable.

Q: What does the local fold look like, residue by residue?
A: 3Di is Foldseek's structural alphabet. Each residue is assigned one of twenty discrete states based on how its Cα sits relative to its spatial (not sequential) neighbors. Aligning 3Di strings finds structural homologs roughly as well as full 3D superposition, but orders of magnitude faster.

Q: How big and how compact is the whole molecule?
A: Radius of gyration (Rg) is the root-mean-square distance of Cα atoms from their centroid — a single number for overall size and compactness. A globular domain of N residues has Rg ≈ 2.2·N^0.38 Å; an extended or disordered chain has a much larger Rg. The Cα contact count is the number of residue pairs whose Cα atoms are within 8 Å and are more than four positions apart in sequence — a standard proxy for tertiary packing density. The bounding box is the smallest axis-aligned box enclosing all Cα atoms.

Q: Which residues are in helices, strands, or loops?
A: DSSP 8-state secondary structure assigns each residue one of H (α-helix), G (3₁₀-helix), I (π-helix), E (extended β-strand), B (isolated β-bridge), T (hydrogen-bonded turn), S (bend), or '-' (coil). The assignment is computed from backbone hydrogen-bond geometry via the Kabsch–Sander algorithm.

Q: How mobile is each atom in the crystal?
A: Crystallographic B-factors measure how much each atom's electron density is smeared out, in Å². They rise in mobile loops and surface residues and fall in the buried interior. In AlphaFold models this column is repurposed to hold pLDDT instead.

Q: What if only a Cα trace is available?
A: P-SEA three-state annotation labels each residue as helix, strand, or coil based purely on the geometry of the Cα trace. It serves as a fallback when the full backbone (and thus DSSP) is unavailable.

Q: What family and function is it annotated with?
A: Database cross-references. InterPro integrates a dozen domain/family signature databases into unified entries with residue-range hits. GO terms attach function/process/location labels with evidence codes. CATH codes position the fold in a four-level structural taxonomy. Organism is the NCBI-taxonomy species name.

Q: Are the domains correctly placed relative to each other?
A: Predicted Aligned Error (PAE) is an AlphaFold confidence matrix: entry (i, j) is the expected error in the position of residue j, in ångströms, when the prediction is superimposed on the true structure at residue i. Low PAE within a block of residues means that block is internally rigid and well-predicted; high PAE between two blocks means their relative placement is uncertain even if each block individually is confident.

Q: What do the diagnostic plots show?
A: Three diagnostic plots accompany the record. The Cα contact map visualizes the tertiary structure as a 2D adjacency matrix (8 Å cutoff, sequence-local contacts suppressed). The Ramachandran plot shows the distribution of backbone (φ, ψ) torsions, with points in the α and β basins reflecting secondary structure content. The PAE plot shows AlphaFold's inter-residue confidence as a color matrix.

Q: What is the amino-acid chain?
A: Primary structure: the covalent order of the twenty standard amino acids along the backbone. Two proteins with the same sequence will (almost always) fold to the same structure; two with 30% identity often share a fold but not the details.

Q: What do the rendered images show?
A: The six renders are orthographic views along the three Cartesian axes in both directions. Representation (cartoon, sticks, or surface) and color scheme (sequence-rainbow or by-chain) vary across proteins so the training set covers all the common visualization conventions.